Protein AF-A0A924XEH5-F1 (afdb_monomer_lite)

Secondary structure (DSSP, 8-state):
-HHHHHHHHHHHHHHHHHHHHHHHHHHHHHHHTT--EEEEEEEEEEEEEEEEETTEEEEEEEEEEEEEEEETT-STT----TT-GGGSGGGS-HHHHHHHHHHHHHHHHHHHHHHHHHHHSS------SB-S-B-TTSHHHHTT--TT-EEEEETTB--SSHHHHHHHHHT-TT-EEEEEEEETTEEEEEEEEPEEEEEE-TTS-EEEEEE--B-------------

Radius of gyration: 29.94 Å; chains: 1; bounding box: 58×46×79 Å

Foldseek 3Di:
DVVVVVCVVVVQVVQLVLQLLLQVQLVVLLVVLLAQWQEWEAADDAFPDWDDDDNYIYTYHDGRNHIHTHTAQPDPPGDDDDPCQSNGLVNDDPVSNVSSNVRSVVSSVVVVVVVVVVVVVDPPPALFQFFAQADPVFQCVVQVHGHGKGWQDKQNHGDPHNVSVQVSQFVAAQDWIWTWIDDPNDTDITTTGWHWDFDQDPVRDTDTTTDRRTDSNHDPDPDDDDD

pLDDT: mean 90.31, std 10.41, range [52.31, 98.25]

Structure (mmCIF, N/CA/C/O backbone):
data_AF-A0A924XEH5-F1
#
_entry.id   AF-A0A924XEH5-F1
#
loop_
_atom_site.group_PDB
_atom_site.id
_atom_site.type_symbol
_atom_site.label_atom_id
_atom_site.label_alt_id
_atom_site.label_comp_id
_atom_site.label_asym_id
_atom_site.label_entity_id
_atom_site.label_seq_id
_atom_site.pdbx_PDB_ins_code
_atom_site.Cartn_x
_atom_site.Cartn_y
_atom_site.Cartn_z
_atom_site.occupancy
_atom_site.B_iso_or_equiv
_atom_site.auth_seq_id
_atom_site.auth_comp_id
_atom_site.auth_asym_id
_atom_site.auth_atom_id
_atom_site.pdbx_PDB_model_num
ATOM 1 N N . MET A 1 1 ? 10.707 21.040 -1.859 1.00 62.62 1 MET A N 1
ATOM 2 C CA . MET A 1 1 ? 9.599 21.589 -1.041 1.00 62.62 1 MET A CA 1
ATOM 3 C C . MET A 1 1 ? 8.225 21.359 -1.677 1.00 62.62 1 MET A C 1
ATOM 5 O O . MET A 1 1 ? 7.407 20.705 -1.049 1.00 62.62 1 MET A O 1
ATOM 9 N N . ALA A 1 2 ? 7.977 21.797 -2.922 1.00 67.56 2 ALA A N 1
ATOM 10 C CA . ALA A 1 2 ? 6.671 21.646 -3.593 1.00 67.56 2 ALA A CA 1
ATOM 11 C C . ALA A 1 2 ? 6.168 20.188 -3.705 1.00 67.56 2 ALA A C 1
ATOM 13 O O . ALA A 1 2 ? 5.011 19.920 -3.405 1.00 67.56 2 ALA A O 1
ATOM 14 N N . TYR A 1 3 ? 7.057 19.238 -4.024 1.00 70.62 3 TYR A N 1
ATOM 15 C CA . TYR A 1 3 ? 6.733 17.803 -4.080 1.00 70.62 3 TYR A CA 1
ATOM 16 C C . TYR A 1 3 ? 6.327 17.195 -2.728 1.00 70.62 3 TYR A C 1
ATOM 18 O O . TYR A 1 3 ? 5.541 16.258 -2.678 1.00 70.62 3 TYR A O 1
ATOM 26 N N . VAL A 1 4 ? 6.864 17.698 -1.614 1.00 72.62 4 VAL A N 1
ATOM 27 C CA . VAL A 1 4 ? 6.518 17.175 -0.281 1.00 72.62 4 VAL A CA 1
ATOM 28 C C . VAL A 1 4 ? 5.116 17.643 0.104 1.00 72.62 4 VAL A C 1
ATOM 30 O O . VAL A 1 4 ? 4.301 16.851 0.565 1.00 72.62 4 VAL A O 1
ATOM 33 N N . LEU A 1 5 ? 4.804 18.913 -0.169 1.00 78.56 5 LEU A N 1
ATOM 34 C CA . LEU A 1 5 ? 3.482 19.489 0.077 1.00 78.56 5 LEU A CA 1
ATOM 35 C C . LEU A 1 5 ? 2.400 18.845 -0.802 1.00 78.56 5 LEU A C 1
ATOM 37 O O . LEU A 1 5 ? 1.300 18.588 -0.318 1.00 78.56 5 LEU A O 1
ATOM 41 N N . SER A 1 6 ? 2.713 18.515 -2.060 1.00 82.81 6 SER A N 1
ATOM 42 C CA . SER A 1 6 ? 1.765 17.833 -2.948 1.00 82.81 6 SER A CA 1
ATOM 43 C C . SER A 1 6 ? 1.497 16.383 -2.552 1.00 82.81 6 SER A C 1
ATOM 45 O O . SER A 1 6 ? 0.450 15.869 -2.900 1.00 82.81 6 SER A O 1
ATOM 47 N N . ASN A 1 7 ? 2.381 15.711 -1.814 1.00 87.12 7 ASN A N 1
ATOM 48 C CA . ASN A 1 7 ? 2.138 14.337 -1.354 1.00 87.12 7 ASN A CA 1
ATOM 49 C C . ASN A 1 7 ? 1.559 14.266 0.063 1.00 87.12 7 ASN A C 1
ATOM 51 O O . ASN A 1 7 ? 1.140 13.197 0.507 1.00 87.12 7 ASN A O 1
ATOM 55 N N . LEU A 1 8 ? 1.489 15.395 0.771 1.00 89.38 8 LEU A N 1
ATOM 56 C CA . LEU A 1 8 ? 1.018 15.432 2.152 1.00 89.38 8 LEU A CA 1
ATOM 57 C C . LEU A 1 8 ? -0.431 14.943 2.281 1.00 89.38 8 LEU A C 1
ATOM 59 O O . LEU A 1 8 ? -0.738 14.188 3.196 1.00 89.38 8 LEU A O 1
ATOM 63 N N . HIS A 1 9 ? -1.317 15.314 1.357 1.00 88.44 9 HIS A N 1
ATOM 64 C CA . HIS A 1 9 ? -2.712 14.870 1.405 1.00 88.44 9 HIS A CA 1
ATOM 65 C C . HIS A 1 9 ? -2.858 13.358 1.166 1.00 88.44 9 HIS A C 1
ATOM 67 O O . HIS A 1 9 ? -3.660 12.722 1.845 1.00 88.44 9 HIS A O 1
ATOM 73 N N . TRP A 1 10 ? -2.047 12.769 0.277 1.00 90.81 10 TRP A N 1
ATOM 74 C CA . TRP A 1 10 ? -1.997 11.315 0.075 1.00 90.81 10 TRP A CA 1
ATOM 75 C C . TRP A 1 10 ? -1.477 10.588 1.308 1.00 90.81 10 TRP A C 1
ATOM 77 O O . TRP A 1 10 ? -2.043 9.575 1.711 1.00 90.81 10 TRP A O 1
ATOM 87 N N . PHE A 1 11 ? -0.438 11.130 1.941 1.00 89.94 11 PHE A N 1
ATOM 88 C CA . PHE A 1 11 ? 0.092 10.591 3.186 1.00 89.94 11 PHE A CA 1
ATOM 89 C C . PHE A 1 11 ? -0.952 10.620 4.310 1.00 89.94 11 PHE A C 1
ATOM 91 O O . PHE A 1 11 ? -1.163 9.609 4.979 1.00 89.94 11 PHE A O 1
ATOM 98 N N . LEU A 1 12 ? -1.641 11.752 4.486 1.00 91.19 12 LEU A N 1
ATOM 99 C CA . LEU A 1 12 ? -2.709 11.888 5.477 1.00 91.19 12 LEU A CA 1
ATOM 100 C C . LEU A 1 12 ? -3.837 10.891 5.207 1.00 91.19 12 LEU A C 1
ATOM 102 O O . LEU A 1 12 ? -4.223 10.166 6.117 1.00 91.19 12 LEU A O 1
ATOM 106 N N . LEU A 1 13 ? -4.304 10.796 3.958 1.00 90.75 13 LEU A N 1
ATOM 107 C CA . LEU A 1 13 ? -5.334 9.837 3.559 1.00 90.75 13 LEU A CA 1
ATOM 108 C C . LEU A 1 13 ? -4.916 8.393 3.867 1.00 90.75 13 LEU A C 1
ATOM 110 O O . LEU A 1 13 ? -5.696 7.630 4.438 1.00 90.75 13 LEU A O 1
ATOM 114 N N . PHE A 1 14 ? -3.682 8.025 3.521 1.00 92.25 14 PHE A N 1
ATOM 115 C CA . PHE A 1 14 ? -3.147 6.689 3.757 1.00 92.25 14 PHE A CA 1
ATOM 116 C C . PHE A 1 14 ? -3.101 6.343 5.250 1.00 92.25 14 PHE A C 1
ATOM 118 O O . PHE A 1 14 ? -3.605 5.294 5.652 1.00 92.25 14 PHE A O 1
ATOM 125 N N . ILE A 1 15 ? -2.562 7.238 6.086 1.00 92.50 15 ILE A N 1
ATOM 126 C CA . ILE A 1 15 ? -2.518 7.040 7.542 1.00 92.50 15 ILE A CA 1
ATOM 127 C C . ILE A 1 15 ? -3.928 6.950 8.129 1.00 92.50 15 ILE A C 1
ATOM 129 O O . ILE A 1 15 ? -4.177 6.092 8.973 1.00 92.50 15 ILE A O 1
ATOM 133 N N . SER A 1 16 ? -4.871 7.771 7.664 1.00 91.69 16 SER A N 1
ATOM 134 C CA . SER A 1 16 ? -6.261 7.717 8.125 1.00 91.69 16 SER A CA 1
ATOM 135 C C . SER A 1 16 ? -6.921 6.370 7.832 1.00 91.69 16 SER A C 1
ATOM 137 O O . SER A 1 16 ? -7.582 5.818 8.710 1.00 91.69 16 SER A O 1
ATOM 139 N N . ILE A 1 17 ? -6.712 5.806 6.637 1.00 93.94 17 ILE A N 1
ATOM 140 C CA . ILE A 1 17 ? -7.220 4.471 6.284 1.00 93.94 17 ILE A CA 1
ATOM 141 C C . ILE A 1 17 ? -6.547 3.396 7.144 1.00 93.94 17 ILE A C 1
ATOM 143 O O . ILE A 1 17 ? -7.229 2.528 7.686 1.00 93.94 17 ILE A O 1
ATOM 147 N N . LEU A 1 18 ? -5.223 3.466 7.304 1.00 94.88 18 LEU A N 1
ATOM 148 C CA . LEU A 1 18 ? -4.450 2.491 8.072 1.00 94.88 18 LEU A CA 1
ATOM 149 C C . LEU A 1 18 ? -4.870 2.465 9.545 1.00 94.88 18 LEU A C 1
ATOM 151 O O . LEU A 1 18 ? -5.037 1.387 10.114 1.00 94.88 18 LEU A O 1
ATOM 155 N N . VAL A 1 19 ? -5.069 3.627 10.171 1.00 94.38 19 VAL A N 1
ATOM 156 C CA . VAL A 1 19 ? -5.545 3.675 11.560 1.00 94.38 19 VAL A CA 1
ATOM 157 C 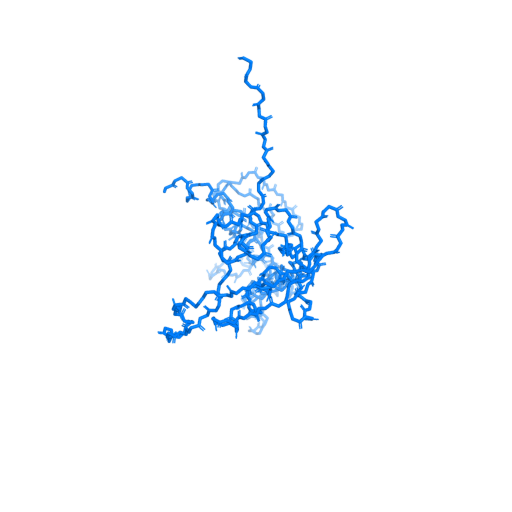C . VAL A 1 19 ? -7.011 3.260 11.648 1.00 94.38 19 VAL A C 1
ATOM 159 O O . VAL A 1 19 ? -7.362 2.503 12.543 1.00 94.38 19 VAL A O 1
ATOM 162 N N . PHE A 1 20 ? -7.869 3.664 10.706 1.00 95.44 20 PHE A N 1
ATOM 163 C CA . PHE A 1 20 ? -9.261 3.209 10.695 1.00 95.44 20 PHE A CA 1
ATOM 164 C C . PHE A 1 20 ? -9.367 1.677 10.684 1.00 95.44 20 PHE A C 1
ATOM 166 O O . PHE A 1 20 ? -10.106 1.108 11.488 1.00 95.44 20 PHE A O 1
ATOM 173 N N . VAL A 1 21 ? -8.611 1.007 9.811 1.00 97.19 21 VAL A N 1
ATOM 174 C CA . VAL A 1 21 ? -8.614 -0.460 9.719 1.00 97.19 21 VAL A CA 1
ATOM 175 C C . VAL A 1 21 ? -8.008 -1.109 10.970 1.00 97.19 21 VAL A C 1
ATOM 177 O O . VAL A 1 21 ? -8.524 -2.127 11.435 1.00 97.19 21 VAL A O 1
ATOM 180 N N . HIS A 1 22 ? -6.995 -0.487 11.576 1.00 97.19 22 HIS A N 1
ATOM 181 C CA . HIS A 1 22 ? -6.433 -0.916 12.856 1.00 97.19 22 HIS A CA 1
ATOM 182 C C . HIS A 1 22 ? -7.476 -0.889 13.984 1.00 97.19 22 HIS A C 1
ATOM 184 O O . HIS A 1 22 ? -7.721 -1.899 14.647 1.00 97.19 22 HIS A O 1
ATOM 190 N N . GLU A 1 23 ? -8.146 0.248 14.174 1.00 96.94 23 GLU A N 1
ATOM 191 C CA . GLU A 1 23 ? -9.187 0.396 15.193 1.00 96.94 23 GLU A CA 1
ATOM 192 C C . GLU A 1 23 ? -10.367 -0.542 14.915 1.00 96.94 23 GLU A C 1
ATOM 194 O O . GLU A 1 23 ? -10.940 -1.131 15.836 1.00 96.94 23 GLU A O 1
ATOM 199 N N . LEU A 1 24 ? -10.714 -0.741 13.639 1.00 97.19 24 LEU A N 1
ATOM 200 C CA . LEU A 1 24 ? -11.746 -1.690 13.234 1.00 97.19 24 LEU A CA 1
ATOM 201 C C . LEU A 1 24 ? -11.405 -3.119 13.681 1.00 97.19 24 LEU A C 1
ATOM 203 O O . LEU A 1 24 ? -12.299 -3.830 14.139 1.00 97.19 24 LEU A O 1
ATOM 207 N N . GLY A 1 25 ? -10.135 -3.528 13.618 1.00 97.94 25 GLY A N 1
ATOM 208 C CA . GLY A 1 25 ? -9.688 -4.836 14.098 1.00 97.94 25 GLY A CA 1
ATOM 209 C C . GLY A 1 25 ? -9.963 -5.043 15.587 1.00 97.94 25 GLY A C 1
ATOM 210 O O . GLY A 1 25 ? -10.606 -6.027 15.971 1.00 97.94 25 GLY A O 1
ATOM 211 N N . HIS A 1 26 ? -9.555 -4.086 16.426 1.00 98.00 26 HIS A N 1
ATOM 212 C CA . HIS A 1 26 ? -9.867 -4.108 17.859 1.00 98.00 26 HIS A CA 1
ATOM 213 C C . HIS A 1 26 ? -11.376 -4.153 18.108 1.00 98.00 26 HIS A C 1
ATOM 215 O O . HIS A 1 26 ? -11.854 -4.970 18.896 1.00 98.00 26 HIS A O 1
ATOM 221 N N . PHE A 1 27 ? -12.131 -3.300 17.414 1.00 98.06 27 PHE A N 1
ATOM 222 C CA . PHE A 1 27 ? -13.578 -3.193 17.551 1.00 98.06 27 PHE A CA 1
ATOM 223 C C . PHE A 1 27 ? -14.300 -4.501 17.223 1.00 98.06 27 PHE A C 1
ATOM 225 O O . PHE A 1 27 ? -15.097 -4.989 18.031 1.00 98.06 27 PHE A O 1
ATOM 232 N N . VAL A 1 28 ? -14.016 -5.076 16.052 1.00 98.00 28 VAL A N 1
ATOM 233 C CA . VAL A 1 28 ? -14.657 -6.303 15.569 1.00 98.00 28 VAL A CA 1
ATOM 234 C C . VAL A 1 28 ? -14.371 -7.450 16.527 1.00 98.00 28 VAL A C 1
ATOM 236 O O . VAL A 1 28 ? -15.303 -8.135 16.954 1.00 98.00 28 VAL A O 1
ATOM 239 N N . LEU A 1 29 ? -13.109 -7.635 16.928 1.00 98.12 29 LEU A N 1
ATOM 240 C CA . LEU A 1 29 ? -12.764 -8.756 17.794 1.00 98.12 29 LEU A CA 1
ATOM 241 C C . LEU A 1 29 ? -13.262 -8.563 19.231 1.00 98.12 29 LEU A C 1
ATOM 243 O O . LEU A 1 29 ? -13.682 -9.536 19.859 1.00 98.12 29 LEU A O 1
ATOM 247 N N . ALA A 1 30 ? -13.301 -7.327 19.739 1.00 97.94 30 ALA A N 1
ATOM 248 C CA . ALA A 1 30 ? -13.912 -7.017 21.030 1.00 97.94 30 ALA A CA 1
ATOM 249 C C . ALA A 1 30 ? -15.403 -7.379 21.034 1.00 97.94 30 ALA A C 1
ATOM 251 O O . ALA A 1 30 ? -15.859 -8.106 21.919 1.00 97.94 30 ALA A O 1
ATOM 252 N N . LYS A 1 31 ? -16.153 -6.943 20.012 1.00 97.19 31 LYS A N 1
ATOM 253 C CA . LYS A 1 31 ? -17.571 -7.291 19.848 1.00 97.19 31 LYS A CA 1
ATOM 254 C C . LYS A 1 31 ? -17.776 -8.799 19.735 1.00 97.19 31 LYS A C 1
ATOM 256 O O . LYS A 1 31 ? -18.662 -9.332 20.399 1.00 97.19 31 LYS A O 1
ATOM 261 N N . TRP A 1 32 ? -16.940 -9.489 18.960 1.00 97.50 32 TRP A N 1
ATOM 262 C CA . TRP A 1 32 ? -17.020 -10.942 18.802 1.00 97.50 32 TRP A CA 1
ATOM 263 C C . TRP A 1 32 ? -16.722 -11.695 20.109 1.00 97.50 32 TRP A C 1
ATOM 265 O O . TRP A 1 32 ? -17.420 -12.645 20.451 1.00 97.50 32 TRP A O 1
ATOM 275 N N . CYS A 1 33 ? -15.767 -11.220 20.912 1.00 97.12 33 CYS A N 1
ATOM 276 C CA . CYS A 1 33 ? -15.487 -11.756 22.249 1.00 97.12 33 CYS A CA 1
ATOM 277 C C . CYS A 1 33 ? -16.544 -11.372 23.308 1.00 97.12 33 CYS A C 1
ATOM 279 O O . CYS A 1 33 ? -16.375 -11.670 24.497 1.00 97.12 33 CYS A O 1
ATOM 281 N N . GLY A 1 34 ? -17.619 -10.681 22.911 1.00 96.31 34 GLY A N 1
ATOM 282 C CA . GLY A 1 34 ? -18.681 -10.228 23.804 1.00 96.31 34 GLY A CA 1
ATOM 283 C C . GLY A 1 34 ? -18.235 -9.132 24.772 1.00 96.31 34 GLY A C 1
ATOM 284 O O . GLY A 1 34 ? -18.736 -9.076 25.893 1.00 96.31 34 GLY A O 1
ATOM 285 N N . VAL A 1 35 ? -17.251 -8.311 24.398 1.00 97.69 35 VAL A N 1
ATOM 286 C CA . VAL A 1 35 ? -16.857 -7.117 25.157 1.00 97.69 35 VAL A CA 1
ATOM 287 C C . VAL A 1 35 ? -17.783 -5.958 24.792 1.00 97.69 35 VAL A C 1
ATOM 289 O O . VAL A 1 35 ? -18.062 -5.703 23.615 1.00 97.69 35 VAL A O 1
ATOM 292 N N . LYS A 1 36 ? -18.265 -5.227 25.799 1.00 97.12 36 LYS A N 1
ATOM 293 C CA . LYS A 1 36 ? -19.059 -4.014 25.589 1.00 97.12 36 LYS A CA 1
ATOM 294 C C . LYS A 1 36 ? -18.139 -2.878 25.145 1.00 97.12 36 LYS A C 1
ATOM 296 O O . LYS A 1 36 ? -17.343 -2.362 25.922 1.00 97.12 36 LYS A O 1
ATOM 301 N N . VAL A 1 37 ? -18.248 -2.488 23.879 1.00 97.62 37 VAL A N 1
ATOM 302 C CA . VAL A 1 37 ? -17.566 -1.302 23.344 1.00 97.62 37 VAL A CA 1
ATOM 303 C C . VAL A 1 37 ? -18.437 -0.079 23.594 1.00 97.62 37 VAL A C 1
ATOM 305 O O . VAL A 1 37 ? -19.556 -0.028 23.088 1.00 97.62 37 VAL A O 1
ATOM 308 N N . LEU A 1 38 ? -17.912 0.896 24.331 1.00 96.75 38 LEU A N 1
ATOM 309 C CA . LEU A 1 38 ? -18.602 2.138 24.678 1.00 96.75 38 LEU A CA 1
ATOM 310 C C . LEU A 1 38 ? -18.512 3.162 23.545 1.00 96.75 38 LEU A C 1
ATOM 312 O O . LEU A 1 38 ? -19.484 3.851 23.247 1.00 96.75 38 LEU A O 1
ATOM 316 N N . LYS A 1 39 ? -17.345 3.256 22.897 1.00 96.38 39 LYS A N 1
ATOM 317 C CA . LYS A 1 39 ? -17.114 4.229 21.830 1.00 96.38 39 LYS A CA 1
ATOM 318 C C . LYS A 1 39 ? -16.169 3.697 20.762 1.00 96.38 39 LYS A C 1
ATOM 320 O O . LYS A 1 39 ? -15.130 3.135 21.085 1.00 96.38 39 LYS A O 1
ATOM 325 N N . PHE A 1 40 ? -16.521 3.932 19.507 1.00 97.12 40 PHE A N 1
ATOM 326 C CA . PHE A 1 40 ? -15.673 3.744 18.340 1.00 97.12 40 PHE A CA 1
ATOM 327 C C . PHE A 1 40 ? -15.519 5.100 17.648 1.00 97.12 40 PHE A C 1
ATOM 329 O O . PHE A 1 40 ? -16.500 5.666 17.164 1.00 97.12 40 PHE A O 1
ATOM 336 N N . SER A 1 41 ? -14.312 5.660 17.659 1.00 96.25 41 SER A N 1
ATOM 337 C CA . SER A 1 41 ? -14.048 6.997 17.126 1.00 96.25 41 SER A CA 1
ATOM 338 C C . SER A 1 41 ? -13.022 6.942 16.010 1.00 96.25 41 SER A C 1
ATOM 340 O O . SER A 1 41 ? -11.936 6.403 16.201 1.00 96.25 41 SER A O 1
ATOM 342 N N . ILE A 1 42 ? -13.343 7.572 14.884 1.00 94.38 42 ILE A N 1
ATOM 343 C CA . ILE A 1 42 ? -12.401 7.845 13.801 1.00 94.38 42 ILE A CA 1
ATOM 344 C C . ILE A 1 42 ? -11.946 9.294 13.951 1.00 94.38 42 ILE A C 1
ATOM 346 O O . ILE A 1 42 ? -12.763 10.215 14.017 1.00 94.38 42 ILE A O 1
ATOM 350 N N . GLY A 1 43 ? -10.640 9.491 14.028 1.00 92.25 43 GLY A N 1
ATOM 351 C CA . GLY A 1 43 ? -10.013 10.779 14.263 1.00 92.25 43 GLY A CA 1
ATOM 352 C C . GLY A 1 43 ? -10.028 11.244 15.721 1.00 92.25 43 GLY A C 1
ATOM 353 O O . GLY A 1 43 ? -10.582 10.600 16.619 1.00 92.25 43 GLY A O 1
ATOM 354 N N . PHE A 1 44 ? -9.436 12.419 15.930 1.00 89.75 44 PHE A N 1
ATOM 355 C CA . PHE A 1 44 ? -9.313 13.117 17.208 1.00 89.75 44 PHE A CA 1
ATOM 356 C C . PHE A 1 44 ? -9.943 14.517 17.171 1.00 89.75 44 PHE A C 1
ATOM 358 O O . PHE A 1 44 ? -10.239 15.072 16.110 1.00 89.75 44 PHE A O 1
ATOM 365 N N . GLY A 1 45 ? -10.107 15.112 18.356 1.00 89.19 45 GLY A N 1
ATOM 366 C CA . GLY A 1 45 ? -10.593 16.481 18.518 1.00 89.19 45 GLY A CA 1
ATOM 367 C C . GLY A 1 45 ? -12.124 16.600 18.537 1.00 89.19 45 GLY A C 1
ATOM 368 O O . GLY A 1 45 ? -12.812 15.652 18.931 1.00 89.19 45 GLY A O 1
ATOM 369 N N . PRO A 1 46 ? -12.670 17.775 18.169 1.00 90.94 46 PRO A N 1
ATOM 370 C CA . PRO A 1 46 ? -14.110 18.010 18.132 1.00 90.94 46 PRO A CA 1
ATOM 371 C C . PRO A 1 46 ? -14.815 17.007 17.217 1.00 90.94 46 PRO A C 1
ATOM 373 O O . PRO A 1 46 ? -14.347 16.718 16.113 1.00 90.94 46 PRO A O 1
ATOM 376 N N . ARG A 1 47 ? -15.949 16.478 17.682 1.00 92.06 47 ARG A N 1
ATOM 377 C CA . ARG A 1 47 ? -16.777 15.548 16.906 1.00 92.06 47 ARG A CA 1
ATOM 378 C C . ARG A 1 47 ? -17.488 16.341 15.815 1.00 92.06 47 ARG A C 1
ATOM 380 O O . ARG A 1 47 ? -18.156 17.322 16.126 1.00 92.06 47 ARG A O 1
ATOM 387 N N . ILE A 1 48 ? -17.355 15.905 14.567 1.00 94.56 48 ILE A N 1
ATOM 388 C CA . ILE A 1 48 ? -18.140 16.441 13.451 1.00 94.56 48 ILE A CA 1
ATOM 389 C C . ILE A 1 48 ? -19.535 15.821 13.496 1.00 94.56 48 ILE A C 1
ATOM 391 O O . ILE A 1 48 ? -20.540 16.521 13.439 1.00 94.56 48 ILE A O 1
ATOM 395 N N . ILE A 1 49 ? -19.589 14.495 13.620 1.00 96.00 49 ILE A N 1
ATOM 396 C CA . ILE A 1 49 ? -20.832 13.733 13.683 1.00 96.00 49 ILE A CA 1
ATOM 397 C C . ILE A 1 49 ? -20.657 12.545 14.625 1.00 96.00 49 ILE A C 1
ATOM 399 O O . ILE A 1 49 ? -19.601 11.906 14.652 1.00 96.00 49 ILE A O 1
ATOM 403 N N . SER A 1 50 ? -21.688 12.245 15.410 1.00 96.12 50 SER A N 1
ATOM 404 C CA . SER A 1 50 ? -21.765 11.003 16.169 1.00 96.12 50 SER A CA 1
ATOM 405 C C . SER A 1 50 ? -23.190 10.477 16.243 1.00 96.12 50 SER A C 1
ATOM 407 O O . SER A 1 50 ? -24.160 11.225 16.126 1.00 96.12 50 SER A O 1
ATOM 409 N N . PHE A 1 51 ? -23.311 9.167 16.411 1.00 97.00 51 PHE A N 1
ATOM 410 C CA . PHE A 1 51 ? -24.577 8.496 16.663 1.00 97.00 51 PHE A CA 1
ATOM 411 C C . PHE A 1 51 ? -24.340 7.268 17.538 1.00 97.00 51 PHE A C 1
ATOM 413 O O . PHE A 1 51 ? -23.286 6.636 17.476 1.00 97.00 51 PHE A O 1
ATOM 420 N N . THR A 1 52 ? -25.333 6.898 18.340 1.00 97.75 52 THR A N 1
ATOM 421 C CA . THR A 1 52 ? -25.256 5.715 19.202 1.00 97.75 52 THR A CA 1
ATOM 422 C C . THR A 1 52 ? -26.109 4.603 18.619 1.00 97.75 52 THR A C 1
ATOM 424 O O . THR A 1 52 ? -27.282 4.806 18.312 1.00 97.75 52 THR A O 1
ATOM 427 N N . ARG A 1 53 ? -25.527 3.411 18.471 1.00 95.94 53 ARG A N 1
ATOM 428 C CA . ARG A 1 53 ? -26.255 2.205 18.063 1.00 95.94 53 ARG A CA 1
ATOM 429 C C . ARG A 1 53 ? -25.937 1.066 19.024 1.00 95.94 53 ARG A C 1
ATOM 431 O O . ARG A 1 53 ? -24.803 0.586 19.088 1.00 95.94 53 ARG A O 1
ATOM 438 N N . GLY A 1 54 ? -26.965 0.616 19.743 1.00 94.12 54 GLY A N 1
ATOM 439 C CA . GLY A 1 54 ? -26.808 -0.319 20.856 1.00 94.12 54 GLY A CA 1
ATOM 440 C C . GLY A 1 54 ? -25.961 0.308 21.963 1.00 94.12 54 GLY A C 1
ATOM 441 O O . GLY A 1 54 ? -26.179 1.455 22.333 1.00 94.12 54 GLY A O 1
ATOM 442 N N . ASP A 1 55 ? -24.959 -0.425 22.441 1.00 93.62 55 ASP A N 1
ATOM 443 C CA . ASP A 1 55 ? -24.045 0.042 23.492 1.00 93.62 55 ASP A CA 1
ATOM 444 C C . ASP A 1 55 ? -22.918 0.971 23.005 1.00 93.62 55 ASP A C 1
ATOM 446 O O . ASP A 1 55 ? -22.114 1.418 23.820 1.00 93.62 55 ASP A O 1
ATOM 450 N N . THR A 1 56 ? -22.792 1.203 21.693 1.00 97.50 56 THR A N 1
ATOM 451 C CA . THR A 1 56 ? -21.621 1.879 21.117 1.00 97.50 56 THR A CA 1
ATOM 452 C C . THR A 1 56 ? -21.979 3.226 20.509 1.00 97.50 56 THR A C 1
ATOM 454 O O . THR A 1 56 ? -22.822 3.303 19.612 1.00 97.50 56 THR A O 1
ATOM 457 N N . GLU A 1 57 ? -21.281 4.271 20.950 1.00 97.50 57 GLU A N 1
ATOM 458 C CA . GLU A 1 57 ? -21.218 5.553 20.249 1.00 97.50 57 GLU A CA 1
ATOM 459 C C . GLU A 1 57 ? -20.212 5.462 19.091 1.00 97.50 57 GLU A C 1
ATOM 461 O O . GLU A 1 57 ? -19.034 5.179 19.305 1.00 97.50 57 GLU A O 1
ATOM 466 N N . TYR A 1 58 ? -20.662 5.738 17.871 1.00 96.94 58 TYR A N 1
ATOM 467 C CA . TYR A 1 58 ? -19.825 5.884 16.683 1.00 96.94 58 TYR A CA 1
ATOM 468 C C . TYR A 1 58 ? -19.595 7.370 16.442 1.00 96.94 58 TYR A C 1
ATOM 470 O O . TYR A 1 58 ? -20.558 8.132 16.368 1.00 96.94 58 TYR A O 1
ATOM 478 N N . ALA A 1 59 ? -18.340 7.794 16.332 1.00 95.69 59 ALA A N 1
ATOM 479 C CA . ALA A 1 59 ? -17.990 9.198 16.151 1.00 95.69 59 ALA A CA 1
ATOM 480 C C . ALA A 1 59 ? -16.970 9.388 15.027 1.00 95.69 59 ALA A C 1
ATOM 482 O O . ALA A 1 59 ? -16.018 8.620 14.900 1.00 95.69 59 ALA A O 1
ATOM 483 N N . LEU A 1 60 ? -17.147 10.459 14.260 1.00 94.94 60 LEU A N 1
ATOM 484 C CA . LEU A 1 60 ? -16.165 10.978 13.318 1.00 94.94 60 LEU A CA 1
ATOM 485 C C . LEU A 1 60 ? -15.721 12.359 13.806 1.00 94.94 60 LEU A C 1
ATOM 487 O O . LEU A 1 60 ? -16.551 13.249 14.015 1.00 94.94 60 LEU A O 1
ATOM 491 N N . SER A 1 61 ? -14.420 12.526 14.021 1.00 93.75 61 SER A N 1
ATOM 492 C CA . SER A 1 61 ? -13.823 13.740 14.586 1.00 93.75 61 SER A CA 1
ATOM 493 C C . SER A 1 61 ? -13.024 14.516 13.541 1.00 93.75 61 SER A C 1
ATOM 495 O O . SER A 1 61 ? -12.645 13.972 12.507 1.00 93.75 61 SER A O 1
ATOM 497 N N . LEU A 1 62 ? -12.781 15.800 13.813 1.00 91.25 62 LEU A N 1
ATOM 498 C CA . LEU A 1 62 ? -12.204 16.740 12.848 1.00 91.25 62 LEU A CA 1
ATOM 499 C C . LEU A 1 62 ? -10.809 16.353 12.344 1.00 91.25 62 LEU A C 1
ATOM 501 O O . LEU A 1 62 ? -10.515 16.543 11.168 1.00 91.25 62 LEU A O 1
ATOM 505 N N . LEU A 1 63 ? -9.943 15.842 13.220 1.00 90.19 63 LEU A N 1
ATOM 506 C CA . LEU A 1 63 ? -8.575 15.487 12.852 1.00 90.19 63 LEU A CA 1
ATOM 507 C C . LEU A 1 63 ? -8.517 14.014 12.452 1.00 90.19 63 LEU A C 1
ATOM 509 O O . LEU A 1 63 ? -8.638 13.164 13.331 1.00 90.19 63 LEU A O 1
ATOM 513 N N . PRO A 1 64 ? -8.245 13.667 11.185 1.00 82.12 64 PRO A N 1
ATOM 514 C CA . PRO A 1 64 ? -8.275 12.280 10.724 1.00 82.12 64 PRO A CA 1
ATOM 515 C C . PRO A 1 64 ? -6.980 11.510 11.069 1.00 82.12 64 PRO A C 1
ATOM 517 O O . PRO A 1 64 ? -6.739 10.418 10.560 1.00 82.12 64 PRO A O 1
ATOM 520 N N . LEU A 1 65 ? -6.138 12.078 11.941 1.00 84.88 65 LEU A N 1
ATOM 521 C CA . LEU A 1 65 ? -4.834 11.566 12.374 1.00 84.88 65 LEU A CA 1
ATOM 522 C C . LEU A 1 65 ? -4.943 10.511 13.483 1.00 84.88 65 LEU A C 1
ATOM 524 O O . LEU A 1 65 ? -4.163 10.526 14.430 1.00 84.88 65 LEU A O 1
ATOM 528 N N . GLY A 1 66 ? -5.918 9.611 13.389 1.00 86.75 66 GLY A N 1
ATOM 529 C CA . GLY A 1 66 ? -5.996 8.443 14.256 1.00 86.75 66 GLY A CA 1
ATOM 530 C C . GLY A 1 66 ? -7.418 7.998 14.559 1.00 86.75 66 GLY A C 1
ATOM 531 O O . GLY A 1 66 ? -8.302 8.116 13.716 1.00 86.75 66 GLY A O 1
ATOM 532 N N . GLY A 1 67 ? -7.633 7.469 15.757 1.00 92.06 67 GLY A N 1
ATOM 533 C CA . GLY A 1 67 ? -8.908 6.941 16.225 1.00 92.06 67 GLY A CA 1
ATOM 534 C C . GLY A 1 67 ? -8.722 6.223 17.556 1.00 92.06 67 GLY A C 1
ATOM 535 O O . GLY A 1 67 ? -7.612 6.182 18.083 1.00 92.06 67 GLY A O 1
ATOM 536 N N . PHE A 1 68 ? -9.810 5.711 18.125 1.00 94.75 68 PHE A N 1
ATOM 537 C CA . PHE A 1 68 ? -9.731 4.838 19.294 1.00 94.75 68 PHE A CA 1
ATOM 538 C C . PHE A 1 68 ? -10.995 3.996 19.475 1.00 94.75 68 PHE A C 1
ATOM 540 O O . PHE A 1 68 ? -12.116 4.437 19.183 1.00 94.75 68 PHE A O 1
ATOM 547 N N . VAL A 1 69 ? -10.813 2.817 20.069 1.00 96.75 69 VAL A N 1
ATOM 548 C CA . VAL A 1 69 ? -11.887 1.962 20.585 1.00 96.75 69 VAL A CA 1
ATOM 549 C C . VAL A 1 69 ? -11.879 1.975 22.109 1.00 96.75 69 VAL A C 1
ATOM 551 O O . VAL A 1 69 ? -10.988 1.411 22.735 1.00 96.75 69 VAL A O 1
ATOM 554 N N . LYS A 1 70 ? -12.905 2.577 22.718 1.00 96.06 70 LYS A N 1
ATOM 555 C CA . LYS A 1 70 ? -13.094 2.549 24.172 1.00 96.06 70 LYS A CA 1
ATOM 556 C C . LYS A 1 70 ? -13.944 1.350 24.571 1.00 96.06 70 LYS A C 1
ATOM 558 O O . LYS A 1 70 ? -15.126 1.278 24.215 1.00 96.06 70 LYS A O 1
ATOM 563 N N . MET A 1 71 ? -13.365 0.432 25.330 1.00 96.94 71 MET A N 1
ATOM 564 C CA . MET A 1 71 ? -14.013 -0.783 25.819 1.00 96.94 71 MET A CA 1
ATOM 565 C C . MET A 1 71 ? -14.358 -0.646 27.303 1.00 96.94 71 MET A C 1
ATOM 567 O O . MET A 1 71 ? -13.639 -0.017 28.074 1.00 96.94 71 MET A O 1
ATOM 571 N N . LEU A 1 72 ? -15.464 -1.251 27.733 1.00 96.75 72 LEU A N 1
ATOM 572 C CA . LEU A 1 72 ? -15.796 -1.316 29.152 1.00 96.75 72 LEU A CA 1
ATOM 573 C C . LEU A 1 72 ? -14.670 -2.039 29.905 1.00 96.75 72 LEU A C 1
ATOM 575 O O . LEU A 1 72 ? -14.292 -3.142 29.516 1.00 96.75 72 LEU A O 1
ATOM 579 N N . GLY A 1 73 ? -14.140 -1.441 30.973 1.00 94.00 73 GLY A N 1
ATOM 580 C CA . GLY A 1 73 ? -13.059 -2.040 31.760 1.00 94.00 73 GLY A CA 1
ATOM 581 C C . GLY A 1 73 ? -11.671 -1.990 31.105 1.00 94.00 73 GLY A C 1
ATOM 582 O O . GLY A 1 73 ? -10.783 -2.703 31.569 1.00 94.00 73 GLY A O 1
ATOM 583 N N . ASP A 1 74 ? -11.457 -1.202 30.039 1.00 93.44 74 ASP A N 1
ATOM 584 C CA . ASP A 1 74 ? -10.112 -0.982 29.468 1.00 93.44 74 ASP A CA 1
ATOM 585 C C . ASP A 1 74 ? -9.220 -0.087 30.341 1.00 93.44 74 ASP A C 1
ATOM 587 O O . ASP A 1 74 ? -8.004 -0.265 30.391 1.00 93.44 74 ASP A O 1
ATOM 591 N N . THR A 1 75 ? -9.837 0.841 31.068 1.00 90.75 75 THR A N 1
ATOM 592 C CA . THR A 1 75 ? -9.178 1.813 31.934 1.00 90.75 75 THR A CA 1
ATOM 593 C C . THR A 1 75 ? -9.207 1.299 33.377 1.00 90.75 75 THR A C 1
ATOM 595 O O . THR A 1 75 ? -10.297 0.994 33.885 1.00 90.75 75 THR A O 1
ATOM 598 N N . PRO A 1 76 ? -8.055 1.213 34.072 1.00 85.62 76 PRO A N 1
ATOM 599 C CA . PRO A 1 76 ? -8.015 0.854 35.487 1.00 85.62 76 PRO A CA 1
ATOM 600 C C . PRO A 1 76 ? -8.922 1.766 36.323 1.00 85.62 76 PRO A C 1
ATOM 602 O O . PRO A 1 76 ? -8.875 2.985 36.185 1.00 85.62 76 PRO A O 1
ATOM 605 N N . GLY A 1 77 ? -9.760 1.175 37.178 1.00 81.25 77 GLY A N 1
ATOM 606 C CA . GLY A 1 77 ? -10.683 1.919 38.044 1.00 81.25 77 GLY A CA 1
ATOM 607 C C . GLY A 1 77 ? -11.950 2.447 37.361 1.00 81.25 77 GLY A C 1
ATOM 608 O O . GLY A 1 77 ? -12.719 3.155 38.003 1.00 81.25 77 GLY A O 1
ATOM 609 N N . SER A 1 78 ? -12.196 2.115 36.088 1.00 86.06 78 SER A N 1
ATOM 610 C CA . SER A 1 78 ? -13.480 2.432 35.448 1.00 86.06 78 SER A CA 1
ATOM 611 C C . SER A 1 78 ? -14.640 1.689 36.120 1.00 86.06 78 SER A C 1
ATOM 613 O O . SER A 1 78 ? -14.538 0.501 36.426 1.00 86.06 78 SER A O 1
ATOM 615 N N . GLU A 1 79 ? -15.752 2.394 36.344 1.00 87.88 79 GLU A N 1
ATOM 616 C CA . GLU A 1 79 ? -16.970 1.789 36.882 1.00 87.88 79 GLU A CA 1
ATOM 617 C C . GLU A 1 79 ? -17.547 0.770 35.894 1.00 87.88 79 GLU A C 1
ATOM 619 O O . GLU A 1 79 ? -17.707 1.041 34.700 1.00 87.88 79 GLU A O 1
ATOM 624 N N . ILE A 1 80 ? -17.875 -0.413 36.411 1.00 90.88 80 ILE A N 1
ATOM 625 C CA . ILE A 1 80 ? -18.518 -1.487 35.657 1.00 90.88 80 ILE A CA 1
ATOM 626 C C . ILE A 1 80 ? -19.971 -1.572 36.136 1.00 90.88 80 ILE A C 1
ATOM 628 O O . ILE A 1 80 ? -20.194 -1.917 37.299 1.00 90.88 80 ILE A O 1
ATOM 632 N N . PRO A 1 81 ? -20.961 -1.267 35.277 1.00 91.25 81 PRO A N 1
ATOM 633 C CA . PRO A 1 81 ? -22.369 -1.368 35.639 1.00 91.25 81 PRO A CA 1
ATOM 634 C C . PRO A 1 81 ? -22.747 -2.768 36.131 1.00 91.25 81 PRO A C 1
ATOM 636 O O . PRO A 1 81 ? -22.266 -3.783 35.614 1.00 91.25 81 PRO A O 1
ATOM 639 N N . VAL A 1 82 ? -23.652 -2.822 37.112 1.00 85.38 82 VAL A N 1
ATOM 640 C CA . VAL A 1 82 ? -24.195 -4.081 37.637 1.00 85.38 82 VAL A CA 1
ATOM 641 C C . VAL A 1 82 ? -24.868 -4.843 36.492 1.00 85.38 82 VAL A C 1
ATOM 643 O O . VAL A 1 82 ? -25.801 -4.339 35.873 1.00 85.38 82 VAL A O 1
ATOM 646 N N . GLY A 1 83 ? -24.370 -6.047 36.199 1.00 88.38 83 GLY A N 1
ATOM 647 C CA . GLY A 1 83 ? -24.857 -6.899 35.106 1.00 88.38 83 GLY A CA 1
ATOM 648 C C . GLY A 1 83 ? -24.013 -6.894 33.824 1.00 88.38 83 GLY A C 1
ATOM 649 O O . GLY A 1 83 ? -24.241 -7.749 32.981 1.00 88.38 83 GLY A O 1
ATOM 650 N N . ASP A 1 84 ? -23.014 -6.012 33.685 1.00 93.31 84 ASP A N 1
ATOM 651 C CA . ASP A 1 84 ? -22.097 -5.985 32.524 1.00 93.31 84 ASP A CA 1
ATOM 652 C C . ASP A 1 84 ? -20.691 -6.544 32.859 1.00 93.31 84 ASP A C 1
ATOM 654 O O . ASP A 1 84 ? -19.742 -6.396 32.082 1.00 93.31 84 ASP A O 1
ATOM 658 N N . ALA A 1 85 ? -20.523 -7.184 34.022 1.00 92.25 85 ALA A N 1
ATOM 659 C CA . ALA A 1 85 ? -19.223 -7.652 34.509 1.00 92.25 85 ALA A CA 1
ATOM 660 C C . ALA A 1 85 ? -18.558 -8.672 33.573 1.00 92.25 85 ALA A C 1
ATOM 662 O O . ALA A 1 85 ? -17.356 -8.596 33.326 1.00 92.25 85 ALA A O 1
ATOM 663 N N . ASP A 1 86 ? -19.326 -9.593 33.004 1.00 94.38 86 ASP A N 1
ATOM 664 C CA . ASP A 1 86 ? -18.860 -10.574 32.024 1.00 94.38 86 ASP A CA 1
ATOM 665 C C . ASP A 1 86 ? -18.495 -9.936 30.672 1.00 94.38 86 ASP A C 1
ATOM 667 O O . ASP A 1 86 ? -17.744 -10.526 29.891 1.00 94.38 86 ASP A O 1
ATOM 671 N N . ARG A 1 87 ? -18.991 -8.724 30.398 1.00 95.25 87 ARG A N 1
ATOM 672 C CA . ARG A 1 87 ? -18.760 -7.945 29.172 1.00 95.25 87 ARG A CA 1
ATOM 673 C C . ARG A 1 87 ? -17.625 -6.928 29.306 1.00 95.25 87 ARG A C 1
ATOM 675 O O . ARG A 1 87 ? -17.291 -6.275 28.315 1.00 95.25 87 ARG A O 1
ATOM 682 N N . ALA A 1 88 ? -17.009 -6.805 30.479 1.00 96.19 88 ALA A N 1
ATOM 683 C CA . ALA A 1 88 ? -15.839 -5.962 30.688 1.00 96.19 88 ALA A CA 1
ATOM 684 C C . ALA A 1 88 ? -14.561 -6.625 30.137 1.00 96.19 88 ALA A C 1
ATOM 686 O O . ALA A 1 88 ? -14.333 -7.822 30.314 1.00 96.19 88 ALA A O 1
ATOM 687 N N . PHE A 1 89 ? -13.715 -5.847 29.461 1.00 96.06 89 PHE A N 1
ATOM 688 C CA . PHE A 1 89 ? -12.474 -6.300 28.829 1.00 96.06 89 PHE A CA 1
ATOM 689 C C . PHE A 1 89 ? -11.510 -6.944 29.831 1.00 96.06 89 PHE A C 1
ATOM 691 O O . PHE A 1 89 ? -10.977 -8.022 29.572 1.00 96.06 89 PHE A O 1
ATOM 698 N N . ASN A 1 90 ? -11.307 -6.313 30.987 1.00 95.19 90 ASN A N 1
ATOM 699 C CA . ASN A 1 90 ? -10.428 -6.805 32.050 1.00 95.19 90 ASN A CA 1
ATOM 700 C C . ASN A 1 90 ? -10.875 -8.151 32.648 1.00 95.19 90 ASN A C 1
ATOM 702 O O . ASN A 1 90 ? -10.018 -8.912 33.095 1.00 95.19 90 ASN A O 1
ATOM 706 N N . ASN A 1 91 ? -12.171 -8.466 32.585 1.00 94.94 91 ASN A N 1
ATOM 707 C CA . ASN A 1 91 ? -12.750 -9.716 33.081 1.00 94.94 91 ASN A CA 1
ATOM 708 C C . ASN A 1 91 ? -12.731 -10.853 32.041 1.00 94.94 91 ASN A C 1
ATOM 710 O O . ASN A 1 91 ? -13.051 -11.997 32.370 1.00 94.94 91 ASN A O 1
ATOM 714 N N . LYS A 1 92 ? -12.346 -10.578 30.785 1.00 95.88 92 LYS A N 1
ATOM 715 C CA . LYS A 1 92 ? -12.165 -11.620 29.763 1.00 95.88 92 LYS A CA 1
ATOM 716 C C . LYS A 1 92 ? -10.910 -12.451 30.027 1.00 95.88 92 LYS A C 1
ATOM 718 O O . LYS A 1 92 ? -9.947 -12.004 30.653 1.00 95.88 92 LYS A O 1
ATOM 723 N N . LYS A 1 93 ? -10.891 -13.668 29.473 1.00 97.19 93 LYS A N 1
ATOM 724 C CA . LYS A 1 93 ? -9.724 -14.558 29.550 1.00 97.19 93 LYS A CA 1
ATOM 725 C C . LYS A 1 93 ? -8.504 -13.873 28.928 1.00 97.19 93 LYS A C 1
ATOM 727 O O . LYS A 1 93 ? -8.630 -13.154 27.938 1.00 97.19 93 LYS A O 1
ATOM 732 N N . VAL A 1 94 ? -7.314 -14.152 29.461 1.00 97.19 94 VAL A N 1
ATOM 733 C CA . VAL A 1 94 ? -6.054 -13.527 29.008 1.00 97.19 94 VAL A CA 1
ATOM 734 C C . VAL A 1 94 ? -5.855 -13.668 27.498 1.00 97.19 94 VAL A C 1
ATOM 736 O O . VAL A 1 94 ? -5.515 -12.692 26.839 1.00 97.19 94 VAL A O 1
ATOM 739 N N . TRP A 1 95 ? -6.150 -14.839 26.927 1.00 97.44 95 TRP A N 1
ATOM 740 C CA . TRP A 1 95 ? -6.022 -15.056 25.484 1.00 97.44 95 TRP A CA 1
ATOM 741 C C . TRP A 1 95 ? -7.012 -14.218 24.660 1.00 97.44 95 TRP A C 1
ATOM 743 O O . TRP A 1 95 ? -6.650 -13.761 23.584 1.00 97.44 95 TRP A O 1
ATOM 753 N N . GLN A 1 96 ? -8.230 -13.963 25.162 1.00 97.50 96 GLN A N 1
ATOM 754 C CA . GLN A 1 96 ? -9.212 -13.108 24.480 1.00 97.50 96 GLN A CA 1
ATOM 755 C C . GLN A 1 96 ? -8.732 -11.662 24.475 1.00 97.50 96 GLN A C 1
ATOM 757 O O . GLN A 1 96 ? -8.779 -10.992 23.450 1.00 97.50 96 GLN A O 1
ATOM 762 N N . ARG A 1 97 ? -8.213 -11.192 25.614 1.00 97.19 97 ARG A N 1
ATOM 763 C CA . ARG A 1 97 ? -7.632 -9.852 25.738 1.00 97.19 97 ARG A CA 1
ATOM 764 C C . ARG A 1 97 ? -6.430 -9.687 24.811 1.00 97.19 97 ARG A C 1
ATOM 766 O O . ARG A 1 97 ? -6.367 -8.711 24.073 1.00 97.19 97 ARG A O 1
ATOM 773 N N . ALA A 1 98 ? -5.521 -10.662 24.814 1.00 97.94 98 ALA A N 1
ATOM 774 C CA . ALA A 1 98 ? -4.364 -10.683 23.926 1.00 97.94 98 ALA A CA 1
ATOM 775 C C . ALA A 1 98 ? -4.785 -10.686 22.450 1.00 97.94 98 ALA A C 1
ATOM 777 O O . ALA A 1 98 ? -4.255 -9.902 21.671 1.00 97.94 98 ALA A O 1
ATOM 778 N N . ALA A 1 99 ? -5.781 -11.496 22.080 1.00 98.00 99 ALA A N 1
ATOM 779 C CA . ALA A 1 99 ? -6.304 -11.536 20.721 1.00 98.00 99 ALA A CA 1
ATOM 780 C C . ALA A 1 99 ? -6.898 -10.180 20.309 1.00 98.00 99 ALA A C 1
ATOM 782 O O . ALA A 1 99 ? -6.546 -9.673 19.250 1.00 98.00 99 ALA A O 1
ATOM 783 N N . ILE A 1 100 ? -7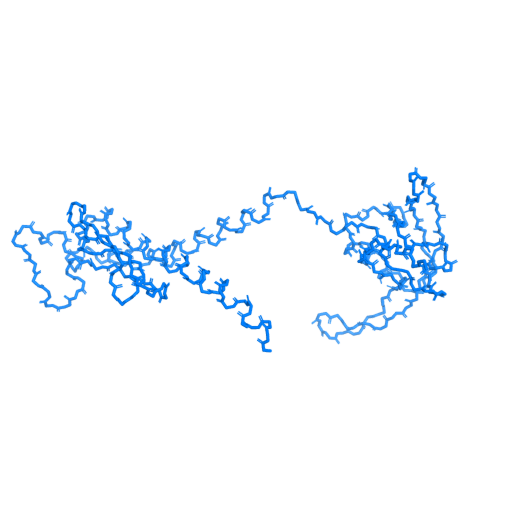.729 -9.552 21.156 1.00 98.06 100 ILE A N 1
ATOM 784 C CA . ILE A 1 100 ? -8.310 -8.219 20.901 1.00 98.06 100 ILE A CA 1
ATOM 785 C C . ILE A 1 100 ? -7.212 -7.182 20.665 1.00 98.06 100 ILE A C 1
ATOM 787 O O . ILE A 1 100 ? -7.307 -6.419 19.710 1.00 98.06 100 ILE A O 1
ATOM 791 N N . VAL A 1 101 ? -6.159 -7.166 21.485 1.00 97.00 101 VAL A N 1
ATOM 792 C CA . VAL A 1 101 ? -5.023 -6.241 21.320 1.00 97.00 101 VAL A CA 1
ATOM 793 C C . VAL A 1 101 ? -4.202 -6.566 20.063 1.00 97.00 101 VAL A C 1
ATOM 795 O O . VAL A 1 101 ? -3.732 -5.663 19.383 1.00 97.00 101 VAL A O 1
ATOM 798 N N . ALA A 1 102 ? -4.054 -7.834 19.689 1.00 98.06 102 ALA A N 1
ATOM 799 C CA . ALA A 1 102 ? -3.360 -8.207 18.456 1.00 98.06 102 ALA A CA 1
ATOM 800 C C . ALA A 1 102 ? -4.192 -7.945 17.184 1.00 98.06 102 ALA A C 1
ATOM 802 O O . ALA A 1 102 ? -3.633 -7.866 16.089 1.00 98.06 102 ALA A O 1
ATOM 803 N N . ALA A 1 103 ? -5.514 -7.801 17.306 1.00 98.00 103 ALA A N 1
ATOM 804 C CA . ALA A 1 103 ? -6.417 -7.683 16.165 1.00 98.00 103 ALA A CA 1
ATOM 805 C C . ALA A 1 103 ? -6.141 -6.455 15.295 1.00 98.00 103 ALA A C 1
ATOM 807 O O . ALA A 1 103 ? -6.216 -6.565 14.074 1.00 98.00 103 ALA A O 1
ATOM 808 N N . GLY A 1 104 ? -5.789 -5.313 15.895 1.00 96.56 104 GLY A N 1
ATOM 809 C CA . GLY A 1 104 ? -5.498 -4.090 15.144 1.00 96.56 104 GLY A CA 1
ATOM 810 C C . GLY A 1 104 ? -4.357 -4.275 14.137 1.00 96.56 104 GLY A C 1
ATOM 811 O O . GLY A 1 104 ? -4.577 -4.130 12.931 1.00 96.56 104 GLY A O 1
ATOM 812 N N . PRO A 1 105 ? -3.151 -4.688 14.574 1.00 97.88 105 PRO A N 1
ATOM 813 C CA . PRO A 1 105 ? -2.058 -5.020 13.661 1.00 97.88 105 PRO A CA 1
ATOM 814 C C . PRO A 1 105 ? -2.411 -6.101 12.628 1.00 97.88 105 PRO A C 1
ATOM 816 O O . PRO A 1 105 ? -2.028 -5.983 11.465 1.00 97.88 105 PRO A O 1
ATOM 819 N N . MET A 1 106 ? -3.159 -7.137 13.020 1.00 98.25 106 MET A N 1
ATOM 820 C CA . MET A 1 106 ? -3.546 -8.223 12.109 1.00 98.25 106 MET A CA 1
ATOM 821 C C . MET A 1 106 ? -4.498 -7.764 11.002 1.00 98.25 106 MET A C 1
ATOM 823 O O . MET A 1 106 ? -4.367 -8.206 9.862 1.00 98.25 106 MET A O 1
ATOM 827 N N . PHE A 1 107 ? -5.412 -6.839 11.294 1.00 97.94 107 PHE A N 1
ATOM 828 C CA . PHE A 1 107 ? -6.278 -6.244 10.277 1.00 97.94 107 PHE A CA 1
ATOM 829 C C . PHE A 1 107 ? -5.478 -5.405 9.277 1.00 97.94 107 PHE A C 1
ATOM 831 O O . PHE A 1 107 ? -5.734 -5.484 8.078 1.00 97.94 107 PHE A O 1
ATOM 838 N N . ASN A 1 108 ? -4.454 -4.680 9.734 1.00 97.38 108 ASN A N 1
ATOM 839 C CA . ASN A 1 108 ? -3.554 -3.959 8.831 1.00 97.38 108 ASN A CA 1
ATOM 840 C C . ASN A 1 108 ? -2.713 -4.899 7.965 1.00 97.38 108 ASN A C 1
ATOM 842 O O . ASN A 1 108 ? -2.498 -4.616 6.789 1.00 97.38 108 ASN A O 1
ATOM 846 N N . PHE A 1 109 ? -2.272 -6.034 8.510 1.00 97.81 109 PHE A N 1
ATOM 847 C CA . PHE A 1 109 ? -1.613 -7.066 7.712 1.00 97.81 109 PHE A CA 1
ATOM 848 C C . PHE A 1 109 ? -2.553 -7.628 6.633 1.00 97.81 109 PHE A C 1
ATOM 850 O O . PHE A 1 109 ? -2.167 -7.741 5.471 1.00 97.81 109 PHE A O 1
ATOM 857 N N . GLY A 1 110 ? -3.816 -7.894 6.984 1.00 97.81 110 GLY A N 1
ATOM 858 C CA . GLY A 1 110 ? -4.852 -8.277 6.022 1.00 97.81 110 GLY A CA 1
ATOM 859 C C . GLY A 1 110 ? -5.086 -7.214 4.944 1.00 97.81 110 GLY A C 1
ATOM 860 O O . GLY A 1 110 ? -5.131 -7.543 3.760 1.00 97.81 110 GLY A O 1
ATOM 861 N N . LEU A 1 111 ? -5.158 -5.935 5.326 1.00 96.50 111 LEU A N 1
ATOM 862 C CA . LEU A 1 111 ? -5.259 -4.816 4.385 1.00 96.50 111 LEU A CA 1
ATOM 863 C C . LEU A 1 111 ? -4.072 -4.783 3.418 1.00 96.50 111 LEU A C 1
ATOM 865 O O . LEU A 1 111 ? -4.276 -4.611 2.220 1.00 96.50 111 LEU A O 1
ATOM 869 N N . ALA A 1 112 ? -2.849 -4.981 3.914 1.00 95.81 112 ALA A N 1
ATOM 870 C CA . ALA A 1 112 ? -1.654 -5.018 3.077 1.00 95.81 112 ALA A CA 1
ATOM 871 C C . ALA A 1 112 ? -1.715 -6.151 2.041 1.00 95.81 112 ALA A C 1
ATOM 873 O O . ALA A 1 112 ? -1.391 -5.923 0.878 1.00 95.81 112 ALA A O 1
ATOM 874 N N . LEU A 1 113 ? -2.192 -7.341 2.424 1.00 95.56 113 LEU A N 1
ATOM 875 C CA . LEU A 1 113 ? -2.407 -8.448 1.487 1.00 95.56 113 LEU A CA 1
ATOM 876 C C . LEU A 1 113 ? -3.474 -8.117 0.439 1.00 95.56 113 LEU A C 1
ATOM 878 O O . LEU A 1 113 ? -3.272 -8.383 -0.742 1.00 95.56 113 LEU A O 1
ATOM 882 N N . VAL A 1 114 ? -4.592 -7.509 0.845 1.00 94.50 114 VAL A N 1
ATOM 883 C CA . VAL A 1 114 ? -5.649 -7.088 -0.088 1.00 94.50 114 VAL A CA 1
ATOM 884 C C . VAL A 1 114 ? -5.116 -6.063 -1.086 1.00 94.50 114 VAL A C 1
ATOM 886 O O . VAL A 1 114 ? -5.344 -6.219 -2.283 1.00 94.50 114 VAL A O 1
ATOM 889 N N . ILE A 1 115 ? -4.376 -5.051 -0.621 1.00 92.44 115 ILE A N 1
ATOM 890 C CA . ILE A 1 115 ? -3.739 -4.051 -1.489 1.00 92.44 115 ILE A CA 1
ATOM 891 C C . ILE A 1 115 ? -2.747 -4.726 -2.434 1.00 92.44 115 ILE A C 1
ATOM 893 O O . ILE A 1 115 ? -2.788 -4.460 -3.632 1.00 92.44 115 ILE A O 1
ATOM 897 N N . TYR A 1 116 ? -1.900 -5.623 -1.919 1.00 91.69 116 TYR A N 1
ATOM 898 C CA . TYR A 1 116 ? -0.959 -6.392 -2.727 1.00 91.69 116 TYR A CA 1
ATOM 899 C C . TYR A 1 116 ? -1.694 -7.105 -3.863 1.00 91.69 116 TYR A C 1
ATOM 901 O O . TYR A 1 116 ? -1.444 -6.818 -5.030 1.00 91.69 116 TYR A O 1
ATOM 909 N N . PHE A 1 117 ? -2.677 -7.954 -3.561 1.00 90.44 117 PHE A N 1
ATOM 910 C CA . PHE A 1 117 ? -3.416 -8.645 -4.613 1.00 90.44 117 PHE A CA 1
ATOM 911 C C . PHE A 1 117 ? -4.127 -7.662 -5.551 1.00 90.44 117 PHE A C 1
ATOM 913 O O . PHE A 1 117 ? -4.021 -7.825 -6.762 1.00 90.44 117 PHE A O 1
ATOM 920 N N . ALA A 1 118 ? -4.776 -6.610 -5.050 1.00 87.88 118 ALA A N 1
ATOM 921 C CA . ALA A 1 118 ? -5.434 -5.612 -5.895 1.00 87.88 118 ALA A CA 1
ATOM 922 C C . ALA A 1 118 ? -4.470 -4.954 -6.903 1.00 87.88 118 ALA A C 1
ATOM 924 O O . ALA A 1 118 ? -4.841 -4.771 -8.061 1.00 87.88 118 ALA A O 1
ATOM 925 N N . MET A 1 119 ? -3.224 -4.669 -6.505 1.00 83.25 119 MET A N 1
ATOM 926 C CA . MET A 1 119 ? -2.193 -4.129 -7.403 1.00 83.25 119 MET A CA 1
ATOM 927 C C . MET A 1 119 ? -1.762 -5.118 -8.494 1.00 83.25 119 MET A C 1
ATOM 929 O O . MET A 1 119 ? -1.415 -4.699 -9.596 1.00 83.25 119 MET A O 1
ATOM 933 N N . PHE A 1 120 ? -1.786 -6.421 -8.210 1.00 78.12 120 PHE A N 1
ATOM 934 C CA . PHE A 1 120 ? -1.326 -7.461 -9.138 1.00 78.12 120 PHE A CA 1
ATOM 935 C C . PHE A 1 120 ? -2.448 -8.150 -9.929 1.00 78.12 120 PHE A C 1
ATOM 937 O O . PHE A 1 120 ? -2.153 -8.932 -10.827 1.00 78.12 120 PHE A O 1
ATOM 944 N N . ASN A 1 121 ? -3.721 -7.856 -9.645 1.00 78.81 121 ASN A N 1
ATOM 945 C CA . ASN A 1 121 ? -4.867 -8.394 -10.390 1.00 78.81 121 ASN A CA 1
ATOM 946 C C . ASN A 1 121 ? -5.233 -7.579 -11.651 1.00 78.81 121 ASN A C 1
ATOM 948 O O . ASN A 1 121 ? -6.058 -8.027 -12.443 1.00 78.81 121 ASN A O 1
ATOM 952 N N . GLY A 1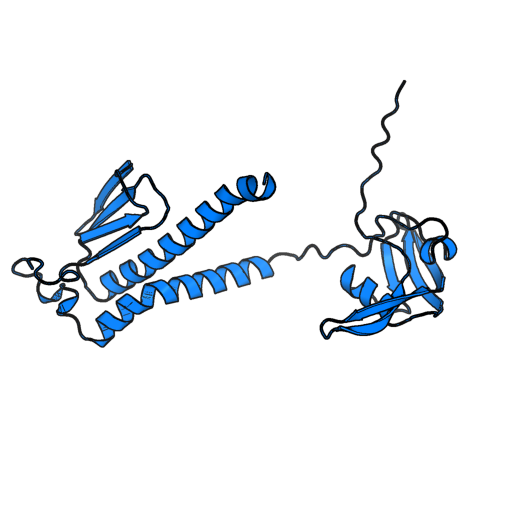 122 ? -4.647 -6.395 -11.859 1.00 65.44 122 GLY A N 1
ATOM 953 C CA . GLY A 1 122 ? -4.841 -5.612 -13.085 1.00 65.44 122 GLY A CA 1
ATOM 954 C C . GLY A 1 122 ? -4.005 -6.131 -14.259 1.00 65.44 122 GLY A C 1
ATOM 955 O O . GLY A 1 122 ? -2.941 -6.718 -14.062 1.00 65.44 122 GLY A O 1
ATOM 956 N N . THR A 1 123 ? -4.447 -5.874 -15.497 1.00 58.25 123 THR A N 1
ATOM 957 C CA . THR A 1 123 ? -3.572 -5.976 -16.673 1.00 58.25 123 THR A CA 1
ATOM 958 C C . THR A 1 123 ? -2.419 -5.005 -16.466 1.00 58.25 123 THR A C 1
ATOM 960 O O . THR A 1 123 ? -2.612 -3.795 -16.583 1.00 58.25 123 THR A O 1
ATOM 963 N N . GLN A 1 124 ? -1.244 -5.518 -16.105 1.00 56.62 124 GLN A N 1
ATOM 964 C CA . GLN A 1 124 ? -0.035 -4.711 -16.041 1.00 56.62 124 GLN A CA 1
ATOM 965 C C . GLN A 1 124 ? 0.137 -4.074 -17.423 1.00 56.62 124 GLN A C 1
ATOM 967 O O . GLN A 1 124 ? 0.371 -4.774 -18.409 1.00 56.62 124 GLN A O 1
ATOM 972 N N . THR A 1 125 ? -0.038 -2.756 -17.528 1.00 55.91 125 THR A N 1
ATOM 973 C CA . THR A 1 125 ? 0.472 -1.998 -18.671 1.00 55.91 125 THR A CA 1
ATOM 974 C C . THR A 1 125 ? 1.982 -2.029 -18.543 1.00 55.91 125 THR A C 1
ATOM 976 O O . THR A 1 125 ? 2.589 -1.143 -17.950 1.00 55.91 125 THR A O 1
ATOM 979 N N . TYR A 1 126 ? 2.570 -3.123 -19.019 1.00 62.62 126 TYR A N 1
ATOM 980 C CA . TYR A 1 126 ? 3.997 -3.231 -19.238 1.00 62.62 126 TYR A CA 1
ATOM 981 C C . TYR A 1 126 ? 4.444 -2.018 -20.048 1.00 62.62 126 TYR A C 1
ATOM 983 O O . TYR A 1 126 ? 3.756 -1.621 -20.995 1.00 62.62 126 TYR A O 1
ATOM 991 N N . GLU A 1 127 ? 5.566 -1.410 -19.663 1.00 71.19 127 GLU A N 1
ATOM 992 C CA . GLU A 1 127 ? 6.157 -0.355 -20.476 1.00 71.19 127 GLU A CA 1
ATOM 993 C C . GLU A 1 127 ? 6.415 -0.938 -21.867 1.00 71.19 127 GLU A C 1
ATOM 995 O O . GLU A 1 127 ? 7.193 -1.886 -22.011 1.00 71.19 127 GLU A O 1
ATOM 1000 N N . ASP A 1 128 ? 5.697 -0.430 -22.875 1.00 82.19 128 ASP A N 1
ATOM 1001 C CA . ASP A 1 128 ? 5.775 -0.977 -24.225 1.00 82.19 128 ASP A CA 1
ATOM 1002 C C . ASP A 1 128 ? 7.229 -0.914 -24.713 1.00 82.19 128 ASP A C 1
ATOM 1004 O O . ASP A 1 128 ? 7.962 0.042 -24.468 1.00 82.19 128 ASP A O 1
ATOM 1008 N N . THR A 1 129 ? 7.631 -1.924 -25.472 1.00 91.69 129 THR A N 1
ATOM 1009 C CA . THR A 1 129 ? 8.907 -2.042 -26.204 1.00 91.69 129 THR A CA 1
ATOM 1010 C C . THR A 1 129 ? 9.102 -0.982 -27.302 1.00 91.69 129 THR A C 1
ATOM 1012 O O . THR A 1 129 ? 9.966 -1.115 -28.171 1.00 91.69 129 THR A O 1
ATOM 1015 N N . ARG A 1 130 ? 8.275 0.068 -27.301 1.00 92.19 130 ARG A N 1
ATOM 1016 C CA . ARG A 1 130 ? 8.313 1.158 -28.265 1.00 92.19 130 ARG A CA 1
ATOM 1017 C C . ARG A 1 130 ? 9.403 2.151 -27.892 1.00 92.19 130 ARG A C 1
ATOM 1019 O O . ARG A 1 130 ? 9.466 2.637 -26.765 1.00 92.19 130 ARG A O 1
ATOM 1026 N N . LEU A 1 131 ? 10.243 2.478 -28.864 1.00 92.56 131 LEU A N 1
ATOM 1027 C CA . LEU A 1 131 ? 11.296 3.464 -28.698 1.00 92.56 131 LEU A CA 1
ATOM 1028 C C . LEU A 1 131 ? 10.677 4.863 -28.638 1.00 92.56 131 LEU A C 1
ATOM 1030 O O . LEU A 1 131 ? 10.035 5.319 -29.580 1.00 92.56 131 LEU A O 1
ATOM 1034 N N . GLY A 1 132 ? 10.880 5.546 -27.519 1.00 88.38 132 GLY A N 1
ATOM 1035 C CA . GLY A 1 132 ? 10.491 6.931 -27.300 1.00 88.38 132 GLY A CA 1
ATOM 1036 C C . GLY A 1 132 ? 11.452 7.889 -27.984 1.00 88.38 132 GLY A C 1
ATOM 1037 O O . GLY A 1 132 ? 11.118 8.497 -28.996 1.00 88.38 132 GLY A O 1
ATOM 1038 N N . SER A 1 133 ? 12.669 7.987 -27.454 1.00 89.31 133 SER A N 1
ATOM 1039 C CA . SER A 1 133 ? 13.776 8.712 -28.070 1.00 89.31 133 SER A CA 1
ATOM 1040 C C . SER A 1 133 ? 14.893 7.767 -28.501 1.00 89.31 133 SER A C 1
ATOM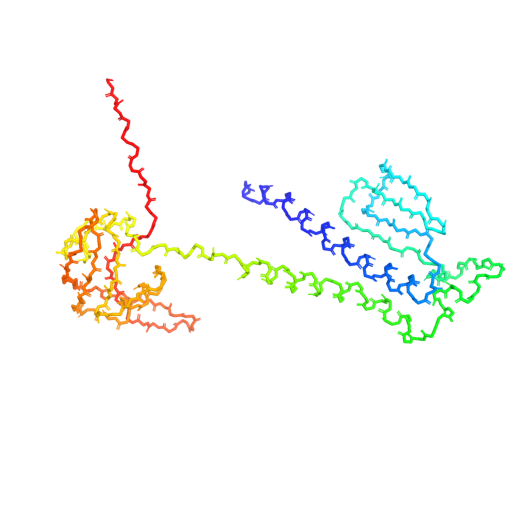 1042 O O . SER A 1 133 ? 15.157 6.742 -27.872 1.00 89.31 133 SER A O 1
ATOM 1044 N N . VAL A 1 134 ? 15.573 8.143 -29.582 1.00 93.31 134 VAL A N 1
ATOM 1045 C CA . VAL A 1 134 ? 16.759 7.461 -30.103 1.00 93.31 134 VAL A CA 1
ATOM 1046 C C . VAL A 1 134 ? 17.848 8.515 -30.251 1.00 93.31 134 VAL A C 1
ATOM 1048 O O . VAL A 1 134 ? 17.624 9.522 -30.923 1.00 93.31 134 VAL A O 1
ATOM 1051 N N . ALA A 1 135 ? 18.998 8.321 -29.601 1.00 92.44 135 ALA A N 1
ATOM 1052 C CA . ALA A 1 135 ? 20.108 9.263 -29.700 1.00 92.44 135 ALA A CA 1
ATOM 1053 C C . ALA A 1 135 ? 20.608 9.352 -31.149 1.00 92.44 135 ALA A C 1
ATOM 1055 O O . ALA A 1 135 ? 20.931 8.332 -31.762 1.00 92.44 135 ALA A O 1
ATOM 1056 N N . VAL A 1 136 ? 20.675 10.573 -31.688 1.00 91.06 136 VAL A N 1
ATOM 1057 C CA . VAL A 1 136 ? 21.216 10.832 -33.030 1.00 91.06 136 VAL A CA 1
ATOM 1058 C C . VAL A 1 136 ? 22.660 10.341 -33.086 1.00 91.06 136 VAL A C 1
ATOM 1060 O O . VAL A 1 136 ? 23.422 10.539 -32.143 1.00 91.06 136 VAL A O 1
ATOM 1063 N N . ASP A 1 137 ? 23.001 9.645 -34.168 1.00 91.31 137 ASP A N 1
ATOM 1064 C CA . ASP A 1 137 ? 24.291 8.975 -34.383 1.00 91.31 137 ASP A CA 1
ATOM 1065 C C . ASP A 1 137 ? 24.670 7.907 -33.344 1.00 91.31 137 ASP A C 1
ATOM 1067 O O . ASP A 1 137 ? 25.754 7.328 -33.432 1.00 91.31 137 ASP A O 1
ATOM 1071 N N . GLY A 1 138 ? 23.774 7.572 -32.412 1.00 92.69 138 GLY A N 1
ATOM 1072 C CA . GLY A 1 138 ? 23.933 6.469 -31.470 1.00 92.69 138 GLY A CA 1
ATOM 1073 C C . GLY A 1 138 ? 23.804 5.087 -32.134 1.00 92.69 138 GLY A C 1
ATOM 1074 O O . GLY A 1 138 ? 23.449 4.979 -33.312 1.00 92.69 138 GLY A O 1
ATOM 1075 N N . PRO A 1 139 ? 24.067 3.992 -31.398 1.00 95.88 139 PRO A N 1
ATOM 1076 C CA . PRO A 1 139 ? 23.994 2.628 -31.926 1.00 95.88 139 PRO A CA 1
ATOM 1077 C C . PRO A 1 139 ? 22.675 2.284 -32.632 1.00 95.88 139 PRO A C 1
ATOM 1079 O O . PRO A 1 139 ? 22.695 1.847 -33.781 1.00 95.88 139 PRO A O 1
ATOM 1082 N N . ALA A 1 140 ? 21.533 2.527 -31.977 1.00 96.00 140 ALA A N 1
ATOM 1083 C CA . ALA A 1 140 ? 20.214 2.263 -32.550 1.00 96.00 140 ALA A CA 1
ATOM 1084 C C . ALA A 1 140 ? 19.965 3.107 -33.809 1.00 96.00 140 ALA A C 1
ATOM 1086 O O . ALA A 1 140 ? 19.475 2.592 -34.813 1.00 96.00 140 ALA A O 1
ATOM 1087 N N . TRP A 1 141 ? 20.364 4.384 -33.786 1.00 95.94 141 TRP A N 1
ATOM 1088 C CA . TRP A 1 141 ? 20.227 5.283 -34.930 1.00 95.94 141 TRP A CA 1
ATOM 1089 C C . TRP A 1 141 ? 21.013 4.796 -36.148 1.00 95.94 141 TRP A C 1
ATOM 1091 O O . TRP A 1 141 ? 20.464 4.769 -37.255 1.00 95.94 141 TRP A O 1
ATOM 1101 N N . ARG A 1 142 ? 22.270 4.376 -35.944 1.00 96.06 142 ARG A N 1
ATOM 1102 C CA . ARG A 1 142 ? 23.140 3.819 -36.994 1.00 96.06 142 ARG A CA 1
ATOM 1103 C C . ARG A 1 142 ? 22.626 2.489 -37.539 1.00 96.06 142 ARG A C 1
ATOM 1105 O O . ARG A 1 142 ? 22.750 2.253 -38.733 1.00 96.06 142 ARG A O 1
ATOM 1112 N N . GLY A 1 143 ? 21.991 1.675 -36.695 1.00 94.12 143 GLY A N 1
ATOM 1113 C CA . GLY A 1 143 ? 21.271 0.469 -37.119 1.00 94.12 143 GLY A CA 1
ATOM 1114 C C . GLY A 1 143 ? 19.947 0.748 -37.843 1.00 94.12 143 GLY A C 1
ATOM 1115 O O . GLY A 1 143 ? 19.284 -0.182 -38.284 1.00 94.12 143 GLY A O 1
ATOM 1116 N N . GLY A 1 144 ? 19.543 2.015 -37.984 1.00 95.31 144 GLY A N 1
ATOM 1117 C CA . GLY A 1 144 ? 18.341 2.412 -38.720 1.00 95.31 144 GLY A CA 1
ATOM 1118 C C . GLY A 1 144 ? 17.062 2.490 -37.882 1.00 95.31 144 GLY A C 1
ATOM 1119 O O . GLY A 1 144 ? 16.013 2.828 -38.434 1.00 95.31 144 GLY A O 1
ATOM 1120 N N . LEU A 1 145 ? 17.132 2.247 -36.570 1.00 96.31 145 LEU A N 1
ATOM 1121 C CA . LEU A 1 145 ? 15.999 2.400 -35.651 1.00 96.31 145 LEU A CA 1
ATOM 1122 C C . LEU A 1 145 ? 15.668 3.879 -35.424 1.00 96.31 145 LEU A C 1
ATOM 1124 O O . LEU A 1 145 ? 16.545 4.751 -35.472 1.00 96.31 145 LEU A O 1
ATOM 1128 N N . ARG A 1 146 ? 14.394 4.180 -35.187 1.00 95.00 146 ARG A N 1
ATOM 1129 C CA . ARG A 1 146 ? 13.852 5.534 -35.055 1.00 95.00 146 ARG A CA 1
ATOM 1130 C C . ARG A 1 146 ? 12.820 5.617 -33.922 1.00 95.00 146 ARG A C 1
ATOM 1132 O O . ARG A 1 146 ? 12.258 4.598 -33.520 1.00 95.00 146 ARG A O 1
ATOM 1139 N N . PRO A 1 147 ? 12.561 6.831 -33.399 1.00 93.31 147 PRO A N 1
ATOM 1140 C CA . PRO A 1 147 ? 11.437 7.077 -32.501 1.00 93.31 147 PRO A CA 1
ATOM 1141 C C . PRO A 1 147 ? 10.128 6.528 -33.073 1.00 93.31 147 PRO A C 1
ATOM 1143 O O . PRO A 1 147 ? 9.832 6.728 -34.249 1.00 93.31 147 PRO A O 1
ATOM 1146 N N . GLY A 1 148 ? 9.346 5.857 -32.236 1.00 91.00 148 GLY A N 1
ATOM 1147 C CA . GLY A 1 148 ? 8.086 5.224 -32.609 1.00 91.00 148 GLY A CA 1
ATOM 1148 C C . GLY A 1 148 ? 8.203 3.756 -33.025 1.00 91.00 148 GLY A C 1
ATOM 1149 O O . GLY A 1 148 ? 7.178 3.078 -33.011 1.00 91.00 148 GLY A O 1
ATOM 1150 N N . ASP A 1 149 ? 9.397 3.232 -33.322 1.00 94.88 149 ASP A N 1
ATOM 1151 C CA . ASP A 1 149 ? 9.573 1.807 -33.634 1.00 94.88 149 ASP A CA 1
ATOM 1152 C C . ASP A 1 149 ? 9.218 0.935 -32.429 1.00 94.88 149 ASP A C 1
ATOM 1154 O O . ASP A 1 149 ? 9.647 1.215 -31.308 1.00 94.88 149 ASP A O 1
ATOM 1158 N N . LYS A 1 150 ? 8.461 -0.140 -32.652 1.00 95.00 150 LYS A N 1
ATOM 1159 C CA . LYS A 1 150 ? 8.152 -1.131 -31.619 1.00 95.00 150 LYS A CA 1
ATOM 1160 C C . LYS A 1 150 ? 9.041 -2.351 -31.784 1.00 95.00 150 LYS A C 1
ATOM 1162 O O . LYS A 1 150 ? 8.921 -3.059 -32.778 1.00 95.00 150 LYS A O 1
ATOM 1167 N N . ILE A 1 151 ? 9.905 -2.615 -30.811 1.00 96.12 151 ILE A N 1
ATOM 1168 C CA . ILE A 1 151 ? 10.807 -3.762 -30.885 1.00 96.12 151 ILE A CA 1
ATOM 1169 C C . ILE A 1 151 ? 10.043 -5.054 -30.593 1.00 96.12 151 ILE A C 1
ATOM 1171 O O . ILE A 1 151 ? 9.378 -5.184 -29.571 1.00 96.12 151 ILE A O 1
ATOM 1175 N N . LEU A 1 152 ? 10.137 -6.016 -31.504 1.00 96.00 152 LEU A N 1
ATOM 1176 C CA . LEU A 1 152 ? 9.458 -7.304 -31.418 1.00 96.00 152 LEU A CA 1
ATOM 1177 C C . LEU A 1 152 ? 10.375 -8.389 -30.863 1.00 96.00 152 LEU A C 1
ATOM 1179 O O . LEU A 1 152 ? 9.932 -9.179 -30.031 1.00 96.00 152 LEU A O 1
ATOM 1183 N N . THR A 1 153 ? 11.630 -8.436 -31.317 1.00 97.19 153 THR A N 1
ATOM 1184 C CA . THR A 1 153 ? 12.628 -9.397 -30.835 1.00 97.19 153 THR A CA 1
ATOM 1185 C C . THR A 1 153 ? 14.030 -8.788 -30.807 1.00 97.19 153 THR A C 1
ATOM 1187 O O . THR A 1 153 ? 14.343 -7.866 -31.564 1.00 97.19 153 THR A O 1
ATOM 1190 N N . ILE A 1 154 ? 14.883 -9.337 -29.942 1.00 97.12 154 ILE A N 1
ATOM 1191 C CA . ILE A 1 154 ? 16.334 -9.142 -29.947 1.00 97.12 154 ILE A CA 1
ATOM 1192 C C . ILE A 1 154 ? 16.967 -10.527 -30.082 1.00 97.12 154 ILE A C 1
ATOM 1194 O O . ILE A 1 154 ? 16.770 -11.376 -29.219 1.00 97.12 154 ILE A O 1
ATOM 1198 N N . ASN A 1 155 ? 17.706 -10.783 -31.163 1.00 96.00 155 ASN A N 1
ATOM 1199 C CA . ASN A 1 155 ? 18.288 -12.094 -31.482 1.00 96.00 155 ASN A CA 1
ATOM 1200 C C . ASN A 1 155 ? 17.267 -13.254 -31.434 1.00 96.00 155 ASN A C 1
ATOM 1202 O O . ASN A 1 155 ? 17.599 -14.365 -31.028 1.00 96.00 155 ASN A O 1
ATOM 1206 N N . GLY A 1 156 ? 16.017 -12.996 -31.837 1.00 94.44 156 GLY A N 1
ATOM 1207 C CA . GLY A 1 156 ? 14.924 -13.975 -31.804 1.00 94.44 156 GLY A CA 1
ATOM 1208 C C . GLY A 1 156 ? 14.230 -14.126 -30.444 1.00 94.44 156 GLY A C 1
ATOM 1209 O O . GLY A 1 156 ? 13.196 -14.787 -30.366 1.00 94.44 156 GLY A O 1
ATOM 1210 N N . GLU A 1 157 ? 14.733 -13.487 -29.385 1.00 96.38 157 GLU A N 1
ATOM 1211 C CA . GLU A 1 157 ? 14.087 -13.461 -28.072 1.00 96.38 157 GLU A CA 1
ATOM 1212 C C . GLU A 1 157 ? 13.078 -12.311 -28.000 1.00 96.38 157 GLU A C 1
ATOM 1214 O O . GLU A 1 157 ? 13.409 -11.161 -28.291 1.00 96.38 157 GLU A O 1
ATOM 1219 N N . LYS A 1 158 ? 11.829 -12.617 -27.627 1.00 94.31 158 LYS A N 1
ATOM 1220 C CA . LYS A 1 158 ? 10.740 -11.638 -27.529 1.00 94.31 158 LYS A CA 1
ATOM 1221 C C . LYS A 1 158 ? 10.673 -11.050 -26.112 1.00 94.31 158 LYS A C 1
ATOM 1223 O O . LYS A 1 158 ? 10.207 -11.757 -25.216 1.00 94.31 158 LYS A O 1
ATOM 1228 N N . PRO A 1 159 ? 11.067 -9.781 -25.896 1.00 93.50 159 PRO A N 1
ATOM 1229 C CA . PRO A 1 159 ? 10.914 -9.141 -24.595 1.00 93.50 159 PRO A CA 1
ATOM 1230 C C . PRO A 1 159 ? 9.433 -8.913 -24.265 1.00 93.50 159 PRO A C 1
ATOM 1232 O O . PRO A 1 159 ? 8.627 -8.566 -25.132 1.00 93.50 159 PRO A O 1
ATOM 1235 N N . ARG A 1 160 ? 9.072 -9.095 -22.995 1.00 89.94 160 ARG A N 1
ATOM 1236 C CA . ARG A 1 160 ? 7.735 -8.819 -22.449 1.00 89.94 160 ARG A CA 1
ATOM 1237 C C . ARG A 1 160 ? 7.480 -7.326 -22.295 1.00 89.94 160 ARG A C 1
ATOM 1239 O O . ARG A 1 160 ? 6.346 -6.884 -22.457 1.00 89.94 160 ARG A O 1
ATOM 1246 N N . ASP A 1 161 ? 8.526 -6.573 -21.975 1.00 89.19 161 ASP A N 1
ATOM 1247 C CA . ASP A 1 161 ? 8.473 -5.147 -21.685 1.00 89.19 161 ASP A CA 1
ATOM 1248 C C . ASP A 1 161 ? 9.810 -4.456 -22.001 1.00 89.19 161 ASP A C 1
ATOM 1250 O O . ASP A 1 161 ? 10.793 -5.080 -22.417 1.00 89.19 161 ASP A O 1
ATOM 1254 N N . TYR A 1 162 ? 9.848 -3.137 -21.820 1.00 89.88 162 TYR A N 1
ATOM 1255 C CA . TYR A 1 162 ? 11.056 -2.347 -22.033 1.00 89.88 162 TYR A CA 1
ATOM 1256 C C . TYR A 1 162 ? 12.214 -2.704 -21.078 1.00 89.88 162 TYR A C 1
ATOM 1258 O O . TYR A 1 162 ? 13.383 -2.550 -21.447 1.00 89.88 162 TYR A O 1
ATOM 1266 N N . TYR A 1 163 ? 11.928 -3.200 -19.869 1.00 89.75 163 TYR A N 1
ATOM 1267 C CA . TYR A 1 163 ? 12.969 -3.616 -18.925 1.00 89.75 163 TYR A CA 1
ATOM 1268 C C . TYR A 1 163 ? 13.685 -4.866 -19.425 1.00 89.75 163 TYR A C 1
ATOM 1270 O O . TYR A 1 163 ? 14.913 -4.887 -19.480 1.00 89.75 163 TYR A O 1
ATOM 1278 N N . GLU A 1 164 ? 12.937 -5.876 -19.861 1.00 92.12 164 GLU A N 1
ATOM 1279 C CA . GLU A 1 164 ? 13.501 -7.092 -20.438 1.00 92.12 164 GLU A CA 1
ATOM 1280 C C . GLU A 1 164 ? 14.246 -6.800 -21.742 1.00 92.12 164 GLU A C 1
ATOM 1282 O O . GLU A 1 164 ? 15.340 -7.318 -21.953 1.00 92.12 164 GLU A O 1
ATOM 1287 N N . LEU A 1 165 ? 13.735 -5.887 -22.573 1.00 94.31 165 LEU A N 1
ATOM 1288 C CA . LEU A 1 165 ? 14.469 -5.391 -23.739 1.00 94.31 165 LEU A CA 1
ATOM 1289 C C . LEU A 1 165 ? 15.836 -4.803 -23.343 1.00 94.31 165 LEU A C 1
ATOM 1291 O O . LEU A 1 165 ? 16.854 -5.134 -23.958 1.00 94.31 165 LEU A O 1
ATOM 1295 N N . ARG A 1 166 ? 15.882 -3.949 -22.311 1.00 92.31 166 ARG A N 1
ATOM 1296 C CA . ARG A 1 166 ? 17.140 -3.376 -21.809 1.00 92.31 166 ARG A CA 1
ATOM 1297 C C . ARG A 1 166 ? 18.089 -4.462 -21.305 1.00 92.31 166 ARG A C 1
ATOM 1299 O O . ARG A 1 166 ? 19.289 -4.351 -21.543 1.00 92.31 166 ARG A O 1
ATOM 1306 N N . GLU A 1 167 ? 17.578 -5.487 -20.634 1.00 93.06 167 GLU A N 1
ATOM 1307 C CA . GLU A 1 167 ? 18.382 -6.607 -20.139 1.00 93.06 167 GLU A CA 1
ATOM 1308 C C . GLU A 1 167 ? 18.984 -7.436 -21.286 1.00 93.06 167 GLU A C 1
ATOM 1310 O O . GLU A 1 167 ? 20.195 -7.677 -21.284 1.00 93.06 167 GLU A O 1
ATOM 1315 N N . LEU A 1 168 ? 18.187 -7.776 -22.309 1.00 95.62 168 LEU A N 1
ATOM 1316 C CA . LEU A 1 168 ? 18.641 -8.508 -23.503 1.00 95.62 168 LEU A CA 1
ATOM 1317 C C . LEU A 1 168 ? 19.755 -7.763 -24.249 1.00 95.62 168 LEU A C 1
ATOM 1319 O O . LEU A 1 168 ? 20.774 -8.352 -24.611 1.00 95.62 168 LEU A O 1
ATOM 1323 N N . VAL A 1 169 ? 19.595 -6.450 -24.439 1.00 96.00 169 VAL A N 1
ATOM 1324 C CA . VAL A 1 169 ? 20.631 -5.587 -25.032 1.00 96.00 169 VAL A CA 1
ATOM 1325 C C . VAL A 1 169 ? 21.846 -5.472 -24.104 1.00 96.00 169 VAL A C 1
ATOM 1327 O O . VAL A 1 169 ? 22.994 -5.556 -24.547 1.00 96.00 169 VAL A O 1
ATOM 1330 N N . GLY A 1 170 ? 21.599 -5.302 -22.804 1.00 93.94 170 GLY A N 1
ATOM 1331 C CA . GLY A 1 170 ? 22.609 -5.156 -21.760 1.00 93.94 170 GLY A CA 1
ATOM 1332 C C . GLY A 1 170 ? 23.561 -6.343 -21.670 1.00 93.94 170 GLY A C 1
ATOM 1333 O O . GLY A 1 170 ? 24.746 -6.144 -21.413 1.00 93.94 170 GLY A O 1
ATOM 1334 N N . ALA A 1 171 ? 23.074 -7.553 -21.938 1.00 94.44 171 ALA A N 1
ATOM 1335 C CA . ALA A 1 171 ? 23.858 -8.787 -21.933 1.00 94.44 171 ALA A CA 1
ATOM 1336 C C . ALA A 1 171 ? 24.851 -8.917 -23.107 1.00 94.44 171 ALA A C 1
ATOM 1338 O O . ALA A 1 171 ? 25.624 -9.876 -23.158 1.00 94.44 171 ALA A O 1
ATOM 1339 N N . LYS A 1 172 ? 24.833 -7.988 -24.072 1.00 95.44 172 LYS A N 1
ATOM 1340 C CA . LYS A 1 172 ? 25.612 -8.065 -25.316 1.00 95.44 172 LYS A CA 1
ATOM 1341 C C . LYS A 1 172 ? 26.483 -6.820 -25.510 1.00 95.44 172 LYS A C 1
ATOM 1343 O O . LYS A 1 172 ? 26.216 -6.072 -26.438 1.00 95.44 172 LYS A O 1
ATOM 1348 N N . PRO A 1 173 ? 27.490 -6.526 -24.668 1.00 95.94 173 PRO A N 1
ATOM 1349 C CA . PRO A 1 173 ? 28.373 -5.368 -24.860 1.00 95.94 173 PRO A CA 1
ATOM 1350 C C . PRO A 1 173 ? 29.292 -5.534 -26.084 1.00 95.94 173 PRO A C 1
ATOM 1352 O O . PRO A 1 173 ? 29.905 -6.588 -26.243 1.00 95.94 173 PRO A O 1
ATOM 1355 N N . ASN A 1 174 ? 29.432 -4.480 -26.903 1.00 95.81 174 ASN A N 1
ATOM 1356 C CA . ASN A 1 174 ? 30.269 -4.444 -28.119 1.00 95.81 174 ASN A CA 1
ATOM 1357 C C . ASN A 1 174 ? 29.981 -5.595 -29.100 1.00 95.81 174 ASN A C 1
ATOM 1359 O O . ASN A 1 174 ? 30.899 -6.192 -29.662 1.00 95.81 174 ASN A O 1
ATOM 1363 N N . GLN A 1 175 ? 28.707 -5.942 -29.267 1.00 96.69 175 GLN A N 1
ATOM 1364 C CA . GLN A 1 175 ? 28.262 -7.039 -30.123 1.00 96.69 175 GLN A CA 1
ATOM 1365 C C . GLN A 1 175 ? 27.189 -6.555 -31.089 1.00 96.69 175 GLN A C 1
ATOM 1367 O O . GLN A 1 175 ? 26.396 -5.669 -30.764 1.00 96.69 175 GLN A O 1
ATOM 1372 N N . ASP A 1 176 ? 27.145 -7.181 -32.260 1.00 97.19 176 ASP A N 1
ATOM 1373 C CA . ASP A 1 176 ? 26.034 -7.016 -33.184 1.00 97.19 176 ASP A CA 1
ATOM 1374 C C . ASP A 1 176 ? 24.835 -7.819 -32.685 1.00 97.19 176 ASP A C 1
ATOM 1376 O O . ASP A 1 176 ? 24.940 -9.009 -32.379 1.00 97.19 176 ASP A O 1
ATOM 1380 N N . ILE A 1 177 ? 23.689 -7.153 -32.596 1.00 97.44 177 ILE A N 1
ATOM 1381 C CA . ILE A 1 177 ? 22.409 -7.773 -32.272 1.00 97.44 177 ILE A CA 1
ATOM 1382 C C . ILE A 1 177 ? 21.444 -7.597 -33.444 1.00 97.44 177 ILE A C 1
ATOM 1384 O O . ILE A 1 177 ? 21.373 -6.527 -34.054 1.00 97.44 177 ILE A O 1
ATOM 1388 N N . ALA A 1 178 ? 20.699 -8.651 -33.759 1.00 97.69 178 ALA A N 1
ATOM 1389 C CA . ALA A 1 178 ? 19.583 -8.603 -34.688 1.00 97.69 178 ALA A CA 1
ATOM 1390 C C . ALA A 1 178 ? 18.343 -8.090 -33.950 1.00 97.69 178 ALA A C 1
ATOM 1392 O O . ALA A 1 178 ? 18.003 -8.591 -32.879 1.00 97.69 178 ALA A O 1
ATOM 1393 N N . VAL A 1 179 ? 17.677 -7.093 -34.516 1.00 97.81 179 VAL A N 1
ATOM 1394 C CA . VAL A 1 179 ? 16.519 -6.428 -33.921 1.00 97.81 179 VAL A CA 1
ATOM 1395 C C . VAL A 1 179 ? 15.370 -6.482 -34.912 1.00 97.81 179 VAL A C 1
ATOM 1397 O O . VAL A 1 179 ? 15.415 -5.800 -35.935 1.00 97.81 179 VAL A O 1
ATOM 1400 N N . ASP A 1 180 ? 14.333 -7.254 -34.601 1.00 97.56 180 ASP A N 1
ATOM 1401 C CA . ASP A 1 180 ? 13.080 -7.194 -35.351 1.00 97.56 180 ASP A CA 1
ATOM 1402 C C . ASP A 1 180 ? 12.202 -6.106 -34.747 1.00 97.56 180 ASP A C 1
ATOM 1404 O O . ASP A 1 180 ? 12.007 -6.062 -33.530 1.00 97.56 180 ASP A O 1
ATOM 1408 N N . TYR A 1 181 ? 11.654 -5.229 -35.580 1.00 97.00 181 TYR A N 1
ATOM 1409 C CA . TYR A 1 181 ? 10.822 -4.120 -35.135 1.00 97.00 181 TYR A CA 1
ATOM 1410 C C . TYR A 1 181 ? 9.656 -3.867 -36.089 1.00 97.00 181 TYR A C 1
ATOM 1412 O O . TYR A 1 181 ? 9.746 -4.093 -37.294 1.00 97.00 181 TYR A O 1
ATOM 1420 N N . ASP A 1 182 ? 8.552 -3.379 -35.535 1.00 96.50 182 ASP A N 1
ATOM 1421 C CA . ASP A 1 182 ? 7.412 -2.857 -36.277 1.00 96.50 182 ASP A CA 1
ATOM 1422 C C . ASP A 1 182 ? 7.547 -1.338 -36.416 1.00 96.50 182 ASP A C 1
ATOM 1424 O O . ASP A 1 182 ? 7.653 -0.613 -35.419 1.00 96.50 182 ASP A O 1
ATOM 1428 N N . ARG A 1 183 ? 7.523 -0.865 -37.664 1.00 95.19 183 ARG A N 1
ATOM 1429 C CA . ARG A 1 183 ? 7.398 0.551 -38.002 1.00 95.19 183 ARG A CA 1
ATOM 1430 C C . ARG A 1 183 ? 6.123 0.744 -38.809 1.00 95.19 183 ARG A C 1
ATOM 1432 O O . ARG A 1 183 ? 6.057 0.361 -39.975 1.00 95.19 183 ARG A O 1
ATOM 1439 N N . ASN A 1 184 ? 5.123 1.375 -38.199 1.00 92.44 184 ASN A N 1
ATOM 1440 C CA . ASN A 1 184 ? 3.829 1.670 -38.824 1.00 92.44 184 ASN A CA 1
ATOM 1441 C C . ASN A 1 184 ? 3.116 0.423 -39.390 1.00 92.44 184 ASN A C 1
ATOM 1443 O O . ASN A 1 184 ? 2.526 0.485 -40.467 1.00 92.44 184 ASN A O 1
ATOM 1447 N N . GLY A 1 185 ? 3.183 -0.713 -38.688 1.00 93.12 185 GLY A N 1
ATOM 1448 C CA . GLY A 1 185 ? 2.565 -1.975 -39.107 1.00 93.12 185 GLY A CA 1
ATOM 1449 C C . GLY A 1 185 ? 3.418 -2.815 -40.062 1.00 93.12 185 GLY A C 1
ATOM 1450 O O . GLY A 1 185 ? 2.983 -3.884 -40.491 1.00 93.12 185 GLY A O 1
ATOM 1451 N N . VAL A 1 186 ? 4.616 -2.344 -40.425 1.00 95.62 186 VAL A N 1
ATOM 1452 C CA . VAL A 1 186 ? 5.560 -3.078 -41.272 1.00 95.62 186 VAL A CA 1
ATOM 1453 C C . VAL A 1 186 ? 6.681 -3.630 -40.405 1.00 95.62 186 VAL A C 1
ATOM 1455 O O . VAL A 1 186 ? 7.450 -2.877 -39.807 1.00 95.62 186 VAL A O 1
ATOM 1458 N N . VAL A 1 187 ? 6.797 -4.956 -40.371 1.00 96.25 187 VAL A N 1
ATOM 1459 C CA . VAL A 1 187 ? 7.870 -5.647 -39.652 1.00 96.25 187 VAL A CA 1
ATOM 1460 C C . VAL A 1 187 ? 9.142 -5.638 -40.492 1.00 96.25 187 VAL A C 1
ATOM 1462 O O . VAL A 1 187 ? 9.139 -6.071 -41.643 1.00 96.25 187 VAL A O 1
ATOM 1465 N N . THR A 1 188 ? 10.229 -5.132 -39.916 1.00 94.75 188 THR A N 1
ATOM 1466 C CA . THR A 1 188 ? 11.560 -5.042 -40.533 1.00 94.75 188 THR A CA 1
ATOM 1467 C C . THR A 1 188 ? 12.626 -5.511 -39.539 1.00 94.75 188 THR A C 1
ATOM 1469 O O . THR A 1 188 ? 12.390 -5.538 -38.334 1.00 94.75 188 THR A O 1
ATOM 1472 N N . ASN A 1 189 ? 13.806 -5.883 -40.040 1.00 95.94 189 ASN A N 1
ATOM 1473 C CA . ASN A 1 189 ? 14.968 -6.238 -39.229 1.00 95.94 189 ASN A CA 1
ATOM 1474 C C . ASN A 1 189 ? 16.067 -5.167 -39.341 1.00 95.94 189 ASN A C 1
ATOM 1476 O O . ASN A 1 189 ? 16.251 -4.555 -40.395 1.00 95.94 189 ASN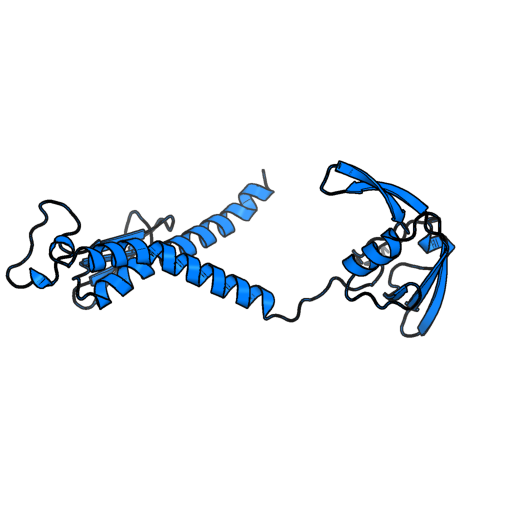 A O 1
ATOM 1480 N N . ALA A 1 190 ? 16.799 -4.953 -38.253 1.00 96.06 190 ALA A N 1
ATOM 1481 C CA . ALA A 1 190 ? 18.002 -4.137 -38.194 1.00 96.06 190 ALA A CA 1
ATOM 1482 C C . ALA A 1 190 ? 19.132 -4.902 -37.503 1.00 96.06 190 ALA A C 1
ATOM 1484 O O . ALA A 1 190 ? 18.907 -5.638 -36.545 1.00 96.06 190 ALA A O 1
ATOM 1485 N N . THR A 1 191 ? 20.369 -4.665 -37.932 1.00 97.50 191 THR A N 1
ATOM 1486 C CA . THR A 1 191 ? 21.556 -5.053 -37.163 1.00 97.50 191 THR A CA 1
ATOM 1487 C C . THR A 1 191 ? 22.062 -3.836 -36.401 1.00 97.50 191 THR A C 1
ATOM 1489 O O . THR A 1 191 ? 22.359 -2.799 -36.996 1.00 97.50 191 THR A O 1
ATOM 1492 N N . VAL A 1 192 ? 22.143 -3.946 -35.077 1.00 97.44 192 VAL A N 1
ATOM 1493 C CA . VAL A 1 192 ? 22.584 -2.863 -34.194 1.00 97.44 192 VAL A CA 1
ATOM 1494 C C . VAL A 1 192 ? 23.865 -3.286 -33.489 1.00 97.44 192 VAL A C 1
ATOM 1496 O O . VAL A 1 192 ? 23.869 -4.266 -32.754 1.00 97.44 192 VAL A O 1
ATOM 1499 N N . HIS A 1 193 ? 24.941 -2.520 -33.669 1.00 97.38 193 HIS A N 1
ATOM 1500 C CA . HIS A 1 193 ? 26.183 -2.731 -32.927 1.00 97.38 193 HIS A CA 1
ATOM 1501 C C . HIS A 1 193 ? 26.108 -2.035 -31.569 1.00 97.38 193 HIS A C 1
ATOM 1503 O O . HIS A 1 193 ? 26.172 -0.804 -31.506 1.00 97.38 193 HIS A O 1
ATOM 1509 N N . THR A 1 194 ? 25.956 -2.789 -30.483 1.00 96.06 194 THR A N 1
ATOM 1510 C CA . THR A 1 194 ? 25.848 -2.214 -29.137 1.00 96.06 194 THR A CA 1
ATOM 1511 C C . THR A 1 194 ? 27.150 -1.536 -28.711 1.00 96.06 194 THR A C 1
ATOM 1513 O O . THR A 1 194 ? 28.249 -1.918 -29.102 1.00 96.06 194 THR A O 1
ATOM 1516 N N . LYS A 1 195 ? 27.038 -0.533 -27.842 1.00 94.75 195 LYS A N 1
ATOM 1517 C CA . LYS A 1 195 ? 28.192 0.118 -27.215 1.00 94.75 195 LYS A CA 1
ATOM 1518 C C . LYS A 1 195 ? 28.326 -0.362 -25.778 1.00 94.75 195 LYS A C 1
ATOM 1520 O O . LYS A 1 195 ? 27.351 -0.299 -25.030 1.00 94.75 195 LY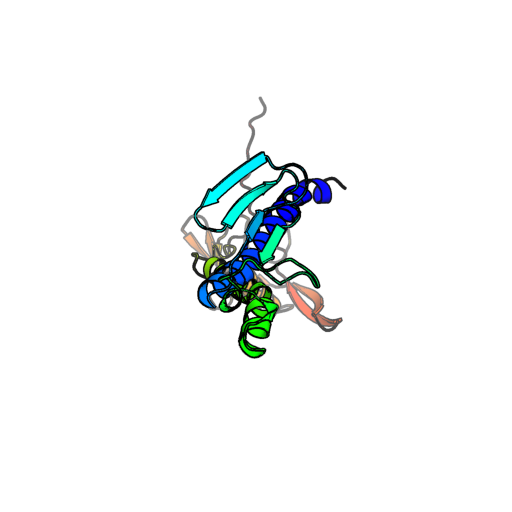S A O 1
ATOM 1525 N N . ALA A 1 196 ? 29.506 -0.831 -25.384 1.00 92.88 196 ALA A N 1
ATOM 1526 C CA . ALA A 1 196 ? 29.764 -1.155 -23.989 1.00 92.88 196 ALA A CA 1
ATOM 1527 C C . ALA A 1 196 ? 29.748 0.108 -23.121 1.00 92.88 196 ALA A C 1
ATOM 1529 O O . ALA A 1 196 ? 30.299 1.152 -23.479 1.00 92.88 196 ALA A O 1
ATOM 1530 N N . HIS A 1 197 ? 29.124 -0.012 -21.960 1.00 90.69 197 HIS A N 1
ATOM 1531 C CA . HIS A 1 197 ? 29.075 1.010 -20.937 1.00 90.69 197 HIS A CA 1
ATOM 1532 C C . HIS A 1 197 ? 29.359 0.354 -19.587 1.00 90.69 197 HIS A C 1
ATOM 1534 O O . HIS A 1 197 ? 28.748 -0.659 -19.254 1.00 90.69 197 HIS A O 1
ATOM 1540 N N . ASP A 1 198 ? 30.285 0.937 -18.830 1.00 89.56 198 ASP A N 1
ATOM 1541 C CA . ASP A 1 198 ? 30.591 0.521 -17.461 1.00 89.56 198 ASP A CA 1
ATOM 1542 C C . ASP A 1 198 ? 29.434 0.956 -16.549 1.00 89.56 198 ASP A C 1
ATOM 1544 O O . ASP A 1 198 ? 29.071 2.136 -16.502 1.00 89.56 198 ASP A O 1
ATOM 1548 N N . GLU A 1 199 ? 28.780 -0.000 -15.901 1.00 83.50 199 GLU A N 1
ATOM 1549 C CA . GLU A 1 199 ? 27.667 0.239 -14.989 1.00 83.50 199 GLU A CA 1
ATOM 1550 C C . GLU A 1 199 ? 27.897 -0.554 -13.700 1.00 83.50 199 GLU A C 1
ATOM 1552 O O . GLU A 1 199 ? 28.240 -1.733 -13.732 1.00 83.50 199 GLU A O 1
ATOM 1557 N N . ALA A 1 200 ? 27.721 0.106 -12.554 1.00 83.31 200 ALA A N 1
ATOM 1558 C CA . ALA A 1 200 ? 27.767 -0.567 -11.264 1.00 83.31 200 ALA A CA 1
ATOM 1559 C C . ALA A 1 200 ? 26.454 -1.328 -11.038 1.00 83.31 200 ALA A C 1
ATOM 1561 O O . ALA A 1 200 ? 25.372 -0.744 -11.145 1.00 83.31 200 ALA A O 1
ATOM 1562 N N . ASN A 1 201 ? 26.548 -2.614 -10.711 1.00 79.75 201 ASN A N 1
ATOM 1563 C CA . ASN A 1 201 ? 25.402 -3.421 -10.316 1.00 79.75 201 ASN A CA 1
ATOM 1564 C C . ASN A 1 201 ? 24.964 -3.092 -8.868 1.00 79.75 201 ASN A C 1
ATOM 1566 O O . ASN A 1 201 ? 25.532 -2.229 -8.191 1.00 79.75 201 ASN A O 1
ATOM 1570 N N . VAL A 1 202 ? 23.936 -3.787 -8.370 1.00 79.31 202 VAL A N 1
ATOM 1571 C CA . VAL A 1 202 ? 23.379 -3.574 -7.016 1.00 79.31 202 VAL A CA 1
ATOM 1572 C C . VAL A 1 202 ? 24.418 -3.809 -5.904 1.00 79.31 202 VAL A C 1
ATOM 1574 O O . VAL A 1 202 ? 24.302 -3.231 -4.825 1.00 79.31 202 VAL A O 1
ATOM 1577 N N . PHE A 1 203 ? 25.463 -4.595 -6.176 1.00 85.31 203 PHE A N 1
ATOM 1578 C CA . PHE A 1 203 ? 26.565 -4.894 -5.259 1.00 85.31 203 PHE A CA 1
ATOM 1579 C C . PHE A 1 203 ? 27.772 -3.959 -5.427 1.00 85.31 203 PHE A C 1
ATOM 1581 O O . PHE A 1 203 ? 28.818 -4.201 -4.834 1.00 85.31 203 PHE A O 1
ATOM 1588 N N . GLN A 1 204 ? 27.627 -2.873 -6.198 1.00 81.69 204 GLN A N 1
ATOM 1589 C CA . GLN A 1 204 ? 28.703 -1.936 -6.554 1.00 81.69 204 GLN A CA 1
ATOM 1590 C C . GLN A 1 204 ? 29.844 -2.566 -7.367 1.00 81.69 204 GLN A C 1
ATOM 1592 O O . GLN A 1 204 ? 30.893 -1.943 -7.546 1.00 81.69 204 GLN A O 1
ATOM 1597 N N . GLU A 1 205 ? 29.642 -3.765 -7.909 1.00 85.62 205 GLU A N 1
ATOM 1598 C CA . GLU A 1 205 ? 30.582 -4.371 -8.842 1.00 85.62 205 GLU A CA 1
ATOM 1599 C C . GLU A 1 205 ? 30.359 -3.777 -10.231 1.00 85.62 205 GLU A C 1
ATOM 1601 O O . GLU A 1 205 ? 29.227 -3.550 -10.663 1.00 85.62 205 GLU A O 1
ATOM 1606 N N . ARG A 1 206 ? 31.456 -3.474 -10.920 1.00 86.38 206 ARG A N 1
ATOM 1607 C CA . ARG A 1 206 ? 31.421 -2.879 -12.255 1.00 86.38 206 ARG A CA 1
ATOM 1608 C C . ARG A 1 206 ? 31.265 -3.961 -13.306 1.00 86.38 206 ARG A C 1
ATOM 1610 O O . ARG A 1 206 ? 32.108 -4.851 -13.404 1.00 86.38 206 ARG A O 1
ATOM 1617 N N . GLU A 1 207 ? 30.225 -3.844 -14.118 1.00 88.88 207 GLU A N 1
ATOM 1618 C CA . GLU A 1 207 ? 29.951 -4.742 -15.231 1.00 88.88 207 GLU A CA 1
ATOM 1619 C C . GLU A 1 207 ? 29.895 -3.966 -16.547 1.00 88.88 207 GLU A C 1
ATOM 1621 O O . GLU A 1 207 ? 29.372 -2.851 -16.635 1.00 88.88 207 GLU A O 1
ATOM 1626 N N . LEU A 1 208 ? 30.419 -4.580 -17.607 1.00 91.31 208 LEU A N 1
ATOM 1627 C CA . LEU A 1 208 ? 30.277 -4.056 -18.959 1.00 91.31 208 LEU A CA 1
ATOM 1628 C C . LEU A 1 208 ? 28.910 -4.458 -19.501 1.00 91.31 208 LEU A C 1
ATOM 1630 O O . LEU A 1 208 ? 28.678 -5.629 -19.797 1.00 91.31 208 LEU A O 1
ATOM 1634 N N . ARG A 1 209 ? 28.023 -3.479 -19.683 1.00 93.44 209 ARG A N 1
ATOM 1635 C CA . ARG A 1 209 ? 26.697 -3.701 -20.267 1.00 93.44 209 ARG A CA 1
ATOM 1636 C C . ARG A 1 209 ? 26.581 -3.063 -21.644 1.00 93.44 209 ARG A C 1
ATOM 1638 O O . ARG A 1 209 ? 27.092 -1.970 -21.883 1.00 93.44 209 ARG A O 1
ATOM 1645 N N . GLY A 1 210 ? 25.905 -3.746 -22.562 1.00 93.88 210 GLY A N 1
ATOM 1646 C CA . GLY A 1 210 ? 25.566 -3.207 -23.875 1.00 93.88 210 GLY A CA 1
ATOM 1647 C C . GLY A 1 210 ? 24.511 -2.106 -23.780 1.00 93.88 210 GLY A C 1
ATOM 1648 O O . GLY A 1 210 ? 23.555 -2.194 -23.012 1.00 93.88 210 GLY A O 1
ATOM 1649 N N . ARG A 1 211 ? 24.665 -1.047 -24.572 1.00 93.19 211 ARG A N 1
ATOM 1650 C CA . ARG A 1 211 ? 23.664 0.012 -24.715 1.00 93.19 211 ARG A CA 1
ATOM 1651 C C . ARG A 1 211 ? 23.434 0.336 -26.177 1.00 93.19 211 ARG A C 1
ATOM 1653 O O . ARG A 1 211 ? 24.364 0.307 -26.982 1.00 93.19 211 ARG A O 1
ATOM 1660 N N . ILE A 1 212 ? 22.190 0.703 -26.482 1.00 94.31 212 ILE A N 1
ATOM 1661 C CA . ILE A 1 212 ? 21.802 1.215 -27.801 1.00 94.31 212 ILE A CA 1
ATOM 1662 C C . ILE A 1 212 ? 21.348 2.684 -27.795 1.00 94.31 212 ILE A C 1
ATOM 1664 O O . ILE A 1 212 ? 20.955 3.196 -28.836 1.00 94.31 212 ILE A O 1
ATOM 1668 N N . GLU A 1 213 ? 21.469 3.363 -26.645 1.00 91.25 213 GLU A N 1
ATOM 1669 C CA . GLU A 1 213 ? 21.204 4.804 -26.459 1.00 91.25 213 GLU A CA 1
ATOM 1670 C C . GLU A 1 213 ? 19.764 5.223 -26.842 1.00 91.25 213 GLU A C 1
ATOM 1672 O O . GLU A 1 213 ? 19.538 6.177 -27.587 1.00 91.25 213 GLU A O 1
ATOM 1677 N N . VAL A 1 214 ? 18.778 4.496 -26.299 1.00 90.81 214 VAL A N 1
ATOM 1678 C CA . VAL A 1 214 ? 17.332 4.739 -26.475 1.00 90.81 214 VAL A CA 1
ATOM 1679 C C . VAL A 1 214 ? 16.617 4.942 -25.133 1.00 90.81 214 VAL A C 1
ATOM 1681 O O . VAL A 1 214 ? 17.128 4.537 -24.084 1.00 90.81 214 VAL A O 1
ATOM 1684 N N . ASN A 1 215 ? 15.433 5.561 -25.159 1.00 85.00 215 ASN A N 1
ATOM 1685 C CA . ASN A 1 215 ? 14.473 5.570 -24.048 1.00 85.00 215 ASN A CA 1
ATOM 1686 C C . ASN A 1 215 ? 13.095 5.070 -24.527 1.00 85.00 215 ASN A C 1
ATOM 1688 O O . ASN A 1 215 ? 12.862 4.996 -25.728 1.00 85.00 215 ASN A O 1
ATOM 1692 N N . ASN A 1 216 ? 12.167 4.790 -23.611 1.00 79.62 216 ASN A N 1
ATOM 1693 C CA . ASN A 1 216 ? 10.768 4.445 -23.919 1.00 79.62 216 ASN A CA 1
ATOM 1694 C C . ASN A 1 216 ? 9.764 5.583 -23.675 1.00 79.62 216 ASN A C 1
ATOM 1696 O O . ASN A 1 216 ? 8.559 5.399 -23.830 1.00 79.62 216 ASN A O 1
ATOM 1700 N N . ARG A 1 217 ? 10.233 6.774 -23.290 1.00 73.38 217 ARG A N 1
ATOM 1701 C CA . ARG A 1 217 ? 9.375 7.950 -23.121 1.00 73.38 217 ARG A CA 1
ATOM 1702 C C . ARG A 1 217 ? 9.063 8.538 -24.487 1.00 73.38 217 ARG A C 1
ATOM 1704 O O . ARG A 1 217 ? 9.722 9.470 -24.943 1.00 73.38 217 ARG A O 1
ATOM 1711 N N . TYR A 1 218 ? 8.065 7.964 -25.140 1.00 60.00 218 TYR A N 1
ATOM 1712 C CA . TYR A 1 218 ? 7.490 8.522 -26.349 1.00 60.00 218 TYR A CA 1
ATOM 1713 C C . TYR A 1 218 ? 6.605 9.712 -25.968 1.00 60.00 218 TYR A C 1
ATOM 1715 O O . TYR A 1 218 ? 5.582 9.550 -25.308 1.00 60.00 218 TYR A O 1
ATOM 1723 N N . VAL A 1 219 ? 7.029 10.917 -26.341 1.00 57.50 219 VAL A N 1
ATOM 1724 C CA . VAL A 1 219 ? 6.168 12.101 -26.320 1.00 57.50 219 VAL A CA 1
ATOM 1725 C C . VAL A 1 219 ? 5.762 12.326 -27.765 1.00 57.50 219 VAL A C 1
ATOM 1727 O O . VAL A 1 219 ? 6.634 12.559 -28.603 1.00 57.50 219 VAL A O 1
ATOM 1730 N N . GLU A 1 220 ? 4.469 12.212 -28.073 1.00 54.09 220 GLU A N 1
ATOM 1731 C CA . GLU A 1 220 ? 3.979 12.564 -29.404 1.00 54.09 220 GLU A CA 1
ATOM 1732 C C . GLU A 1 220 ? 4.388 14.011 -29.711 1.00 54.09 220 GLU A C 1
ATOM 1734 O O . GLU A 1 220 ? 4.126 14.905 -28.898 1.00 54.09 220 GLU A O 1
ATOM 1739 N N . PRO A 1 221 ? 5.067 14.272 -30.841 1.00 54.94 221 PRO A N 1
ATOM 1740 C CA . PRO A 1 221 ? 5.401 15.632 -31.211 1.00 54.94 221 PRO A CA 1
ATOM 1741 C C . PRO A 1 221 ? 4.105 16.402 -31.475 1.00 54.94 221 PRO A C 1
ATOM 1743 O O . PRO A 1 221 ? 3.423 16.180 -32.473 1.00 54.94 221 PRO A O 1
ATOM 1746 N N . VAL A 1 222 ? 3.774 17.336 -30.584 1.00 58.59 222 VAL A N 1
ATOM 1747 C CA . VAL A 1 222 ? 2.735 18.334 -30.838 1.00 58.59 222 VAL A CA 1
ATOM 1748 C C . VAL A 1 222 ? 3.333 19.357 -31.796 1.00 58.59 222 VAL A C 1
ATOM 1750 O O . VAL A 1 222 ? 4.069 20.256 -31.390 1.00 58.59 222 VAL A O 1
ATOM 1753 N N . VAL A 1 223 ? 3.062 19.195 -33.089 1.00 62.91 223 VAL A N 1
ATOM 1754 C CA . VAL A 1 223 ? 3.399 20.212 -34.087 1.00 62.91 223 VAL A CA 1
ATOM 1755 C C . VAL A 1 223 ? 2.380 21.339 -33.948 1.00 62.91 223 VAL A C 1
ATOM 1757 O O . VAL A 1 223 ? 1.251 21.227 -34.417 1.00 62.91 223 VAL A O 1
ATOM 1760 N N . ALA A 1 224 ? 2.766 22.423 -33.279 1.00 52.31 224 ALA A N 1
ATOM 1761 C CA . ALA A 1 224 ? 2.052 23.685 -33.395 1.00 52.31 224 ALA A CA 1
ATOM 1762 C C . ALA A 1 224 ? 2.509 24.362 -34.692 1.00 52.31 224 ALA A C 1
ATOM 1764 O O . ALA A 1 224 ? 3.693 24.662 -34.851 1.00 52.31 224 ALA A O 1
ATOM 1765 N N . VAL A 1 225 ? 1.581 24.576 -35.626 1.00 58.91 225 VAL A N 1
ATOM 1766 C CA . VAL A 1 225 ? 1.803 25.509 -36.733 1.00 58.91 225 VAL A CA 1
ATOM 1767 C C . VAL A 1 225 ? 1.770 26.901 -36.114 1.00 58.91 225 VAL A C 1
ATOM 1769 O O . VAL A 1 225 ? 0.765 27.290 -35.520 1.00 58.91 225 VAL A O 1
ATOM 1772 N N . ILE A 1 226 ? 2.903 27.593 -36.152 1.00 55.78 226 ILE A N 1
ATOM 1773 C CA . ILE A 1 226 ? 2.997 28.994 -35.755 1.00 55.78 226 ILE A CA 1
ATOM 1774 C C . ILE A 1 226 ? 2.944 29.770 -37.069 1.00 55.78 226 ILE A C 1
ATOM 1776 O O . ILE A 1 226 ? 3.895 29.684 -37.848 1.00 55.78 226 ILE A O 1
ATOM 1780 N N . ASP A 1 227 ? 1.802 30.402 -37.337 1.00 57.62 227 ASP A N 1
ATOM 1781 C CA . ASP A 1 227 ? 1.612 31.308 -38.477 1.00 57.62 227 ASP A CA 1
ATOM 1782 C C . ASP A 1 227 ? 2.443 32.594 -38.318 1.00 57.62 227 ASP A C 1
ATOM 1784 O O . ASP A 1 227 ? 2.597 33.069 -37.164 1.00 57.62 227 ASP A O 1
#

Sequence (227 aa):
MAYVLSNLHWFLLFISILVFVHELGHFVLAKWCGVKVLKFSIGFGPRIISFTRGDTEYALSLLPLGGFVKMLGDTPGSEIPVGDADRAFNNKKVWQRAAIVAAGPMFNFGLALVIYFAMFNGTQTYEDTRLGSVAVDGPAWRGGLRPGDKILTINGEKPRDYYELRELVGAKPNQDIAVDYDRNGVVTNATVHTKAHDEANVFQERELRGRIEVNNRYVEPVVAVID